Protein AF-A0A5J4XF08-F1 (afdb_monomer)

Radius of gyration: 19.53 Å; Cα contacts (8 Å, |Δi|>4): 481; chains: 1; bounding box: 42×38×56 Å

Nearest PDB structures (foldseek):
  5kby-assembly2_C  TM=5.160E-01  e=9.005E-01  Homo sapiens
  1u8e-assembly1_B  TM=4.549E-01  e=1.151E+00  Homo sapiens
  3msw-assembly1_A  TM=3.569E-01  e=4.880E-01  Bacteroides fragilis NCTC 9343
  2zf3-assembly1_B  TM=4.367E-01  e=6.395E+00  Chromobacterium violaceum

pLDDT: mean 73.02, std 16.45, range [33.34, 96.81]

Mean predicted aligned error: 10.96 Å

Secondary structure (DSSP, 8-state):
--------SSSEEEEEE-S-SSSSEEEEEEEEETTT--EEEEEEEEETTTTEEEEEEEEE-SSTTTHHHHHHHHHHHHHHHHHHHHT--S--TTS-S--HHHHHHHHHHHHHHHHTSS-GGGTTTS--TTEEEETTTEEEEETEEE-SEEEEEE-SS---HHHHHHHHHHSTT--EEEEE--TT-EE-TTS-EEPTT-EEEEE-TT---TTSPPPEEEESTT--EEEEEE----

Sequence (234 aa):
MTVPVEEVQRFAIKTWQSPNSVGAQIQNVTYFDLETGRIVTGNTIYDWNRALTYFNYTILLPNIVDMPAYQQKMLQLNYTVSNLTTGETTASRSCQSPISQLQGVSDYLNSVLISNLSNPASLDGGLRPTELKLPGGCISESSVNYEGTVLQSIRTGKTSQGDCCAACEALSGCNVWVWCASFGGCKYGDNGVFPMYGCDLKHQDNYTDMSQLPLAYNRGPPTPFTSGRYINGT

Structure (mmCIF, N/CA/C/O backbone):
data_AF-A0A5J4XF08-F1
#
_entry.id   AF-A0A5J4XF08-F1
#
loop_
_atom_site.group_PDB
_atom_site.id
_atom_site.type_symbol
_atom_site.label_atom_id
_atom_site.label_alt_id
_atom_site.label_comp_id
_atom_site.label_asym_id
_atom_site.label_entity_id
_atom_site.label_seq_id
_atom_site.pdbx_PDB_ins_code
_atom_site.Cartn_x
_atom_site.Cartn_y
_atom_site.Cartn_z
_atom_site.occupancy
_atom_site.B_iso_or_equiv
_atom_site.auth_seq_id
_atom_site.auth_comp_id
_atom_site.auth_asym_id
_atom_site.auth_atom_id
_atom_site.pdbx_PDB_model_num
ATOM 1 N N . MET A 1 1 ? 14.604 0.683 -26.925 1.00 33.34 1 MET A N 1
ATOM 2 C CA . MET A 1 1 ? 13.142 0.865 -26.765 1.00 33.34 1 MET A CA 1
ATOM 3 C C . MET A 1 1 ? 12.742 0.396 -25.371 1.00 33.34 1 MET A C 1
ATOM 5 O O . MET A 1 1 ? 12.984 -0.756 -25.035 1.00 33.34 1 MET A O 1
ATOM 9 N N . THR A 1 2 ? 12.232 1.303 -24.542 1.00 34.41 2 THR A N 1
ATOM 10 C CA . THR A 1 2 ? 11.767 1.028 -23.174 1.00 34.41 2 THR A CA 1
ATOM 11 C C . THR A 1 2 ? 10.252 0.986 -23.236 1.00 34.41 2 THR A C 1
ATOM 13 O O . THR A 1 2 ? 9.649 1.958 -23.678 1.00 34.41 2 THR A O 1
ATOM 16 N N . VAL A 1 3 ? 9.637 -0.126 -22.861 1.00 34.44 3 VAL A N 1
ATOM 17 C CA . VAL A 1 3 ? 8.179 -0.215 -22.729 1.00 34.44 3 VAL A CA 1
ATOM 18 C C . VAL A 1 3 ? 7.932 -0.576 -21.267 1.00 34.44 3 VAL A C 1
ATOM 20 O O . VAL A 1 3 ? 8.669 -1.387 -20.736 1.00 34.44 3 VAL A O 1
ATOM 23 N N . PRO A 1 4 ? 6.998 0.041 -20.548 1.00 34.25 4 PRO A N 1
ATOM 24 C CA . PRO A 1 4 ? 6.390 -0.575 -19.381 1.00 34.25 4 PRO A CA 1
ATOM 25 C C . PRO A 1 4 ? 5.238 -1.423 -19.922 1.00 34.25 4 PRO A C 1
ATOM 27 O O . PRO A 1 4 ? 4.228 -0.881 -20.360 1.00 34.25 4 PRO A O 1
ATOM 30 N N . VAL A 1 5 ? 5.393 -2.746 -19.996 1.00 36.56 5 VAL A N 1
ATOM 31 C CA . VAL A 1 5 ? 4.215 -3.610 -20.168 1.00 36.56 5 VAL A CA 1
ATOM 32 C C . VAL A 1 5 ? 3.607 -3.726 -18.784 1.00 36.56 5 VAL A C 1
ATOM 34 O O . VAL A 1 5 ? 4.229 -4.291 -17.881 1.00 36.56 5 VAL A O 1
ATOM 37 N N . GLU A 1 6 ? 2.419 -3.149 -18.628 1.00 37.19 6 GLU A N 1
ATOM 38 C CA . GLU A 1 6 ? 1.487 -3.474 -17.555 1.00 37.19 6 GLU A CA 1
ATOM 39 C C . GLU A 1 6 ? 1.145 -4.969 -17.644 1.00 37.19 6 GLU A C 1
ATOM 41 O O . GLU A 1 6 ? 0.117 -5.376 -18.170 1.00 37.19 6 GLU A O 1
ATOM 46 N N . GLU A 1 7 ? 2.018 -5.817 -17.115 1.00 36.50 7 GLU A N 1
ATOM 47 C CA . GLU A 1 7 ? 1.557 -7.023 -16.447 1.00 36.50 7 GLU A CA 1
ATOM 48 C C . GLU A 1 7 ? 1.443 -6.673 -14.968 1.00 36.50 7 GLU A C 1
ATOM 50 O O . GLU A 1 7 ? 2.297 -7.009 -14.152 1.00 36.50 7 GLU A O 1
ATOM 55 N N . VAL A 1 8 ? 0.336 -6.018 -14.609 1.00 41.31 8 VAL A N 1
ATOM 56 C CA . VAL A 1 8 ? -0.166 -5.948 -13.225 1.00 41.31 8 VAL A CA 1
ATOM 57 C C . VAL A 1 8 ? -0.698 -7.333 -12.812 1.00 41.31 8 VAL A C 1
ATOM 59 O O . VAL A 1 8 ? -1.725 -7.454 -12.152 1.00 41.31 8 VAL A O 1
ATOM 62 N N . GLN A 1 9 ? -0.039 -8.421 -13.235 1.00 40.97 9 GLN A N 1
ATOM 63 C CA . GLN A 1 9 ? -0.529 -9.779 -12.996 1.00 40.97 9 GLN A CA 1
ATOM 64 C C . GLN A 1 9 ? -0.466 -10.182 -11.517 1.00 40.97 9 GLN A C 1
ATOM 66 O O . GLN A 1 9 ? -1.076 -11.186 -11.164 1.00 40.97 9 GLN A O 1
ATOM 71 N N . ARG A 1 10 ? 0.170 -9.363 -10.663 1.00 48.31 10 ARG A N 1
ATOM 72 C CA . ARG A 1 10 ? -0.251 -9.000 -9.294 1.00 48.31 10 ARG A CA 1
ATOM 73 C C . ARG A 1 10 ? 0.745 -7.965 -8.746 1.00 48.31 10 ARG A C 1
ATOM 75 O O . ARG A 1 10 ? 1.899 -8.289 -8.514 1.00 48.31 10 ARG A O 1
ATOM 82 N N . PHE A 1 11 ? 0.299 -6.713 -8.621 1.00 59.12 11 PHE A N 1
ATOM 83 C CA . PHE A 1 11 ? 0.948 -5.621 -7.871 1.00 59.12 11 PHE A CA 1
ATOM 84 C C . PHE A 1 11 ? 2.456 -5.383 -8.131 1.00 59.12 11 PHE A C 1
ATOM 86 O O . PHE A 1 11 ? 3.263 -5.515 -7.216 1.00 59.12 11 PHE A O 1
ATOM 93 N N . ALA A 1 12 ? 2.866 -4.970 -9.340 1.00 62.44 12 ALA A N 1
ATOM 94 C CA . ALA A 1 12 ? 4.276 -4.646 -9.600 1.00 62.44 12 ALA A CA 1
ATOM 95 C C . ALA A 1 12 ? 4.523 -3.538 -10.633 1.00 62.44 12 ALA A C 1
ATOM 97 O O . ALA A 1 12 ? 3.725 -3.330 -11.545 1.00 62.44 12 ALA A O 1
ATOM 98 N N . ILE A 1 13 ? 5.673 -2.862 -10.514 1.00 68.62 13 ILE A N 1
ATOM 99 C CA . ILE A 1 13 ? 6.185 -1.875 -11.479 1.00 68.62 13 ILE A CA 1
ATOM 100 C C . ILE A 1 13 ? 7.346 -2.498 -12.255 1.00 68.62 13 ILE A C 1
ATOM 102 O O . ILE A 1 13 ? 8.341 -2.905 -11.659 1.00 68.62 13 ILE A O 1
ATOM 106 N N . LYS A 1 14 ? 7.257 -2.530 -13.588 1.00 70.25 14 LYS A N 1
ATOM 107 C CA . LYS A 1 14 ? 8.278 -3.125 -14.463 1.00 70.25 14 LYS A CA 1
ATOM 108 C C . LYS A 1 14 ? 8.853 -2.095 -15.434 1.00 70.25 14 LYS A C 1
ATOM 110 O O . LYS A 1 14 ? 8.114 -1.459 -16.180 1.00 70.25 14 LYS A O 1
ATOM 115 N N . THR A 1 15 ? 10.175 -1.972 -15.472 1.00 69.12 15 THR A N 1
ATOM 116 C CA . THR A 1 15 ? 10.915 -1.176 -16.464 1.00 69.12 15 THR A CA 1
ATOM 117 C C . THR A 1 15 ? 12.022 -2.009 -17.098 1.00 69.12 15 THR A C 1
ATOM 119 O O . THR A 1 15 ? 12.471 -3.004 -16.529 1.00 69.12 15 THR A O 1
ATOM 122 N N . TRP A 1 16 ? 12.448 -1.640 -18.305 1.00 65.69 16 TRP A N 1
ATOM 123 C CA . TRP A 1 16 ? 13.591 -2.261 -18.972 1.00 65.69 16 TRP A CA 1
ATOM 124 C C . TRP A 1 16 ? 14.179 -1.370 -20.052 1.00 65.69 16 TRP A C 1
ATOM 126 O O . TRP A 1 16 ? 13.549 -0.421 -20.507 1.00 65.69 16 TRP A O 1
ATOM 136 N N . GLN A 1 17 ? 15.366 -1.724 -20.529 1.00 68.38 17 GLN A N 1
ATOM 137 C CA . GLN A 1 17 ? 15.994 -1.100 -21.682 1.00 68.38 17 GLN A CA 1
ATOM 138 C C . GLN A 1 17 ? 16.200 -2.144 -22.779 1.00 68.38 17 GLN A C 1
ATOM 140 O O . GLN A 1 17 ? 16.651 -3.258 -22.533 1.00 68.38 17 GLN A O 1
ATOM 145 N N . SER A 1 18 ? 15.880 -1.791 -24.021 1.00 61.56 18 SER A N 1
ATOM 146 C CA . SER A 1 18 ? 16.267 -2.599 -25.179 1.00 61.56 18 SER A CA 1
ATOM 147 C C . SER A 1 18 ? 17.310 -1.837 -25.997 1.00 61.56 18 SER A C 1
ATOM 149 O O . SER A 1 18 ? 16.994 -0.722 -26.439 1.00 61.56 18 SER A O 1
ATOM 151 N N . PRO A 1 19 ? 18.522 -2.396 -26.188 1.00 54.34 19 PRO A N 1
ATOM 152 C CA . PRO A 1 19 ? 19.596 -1.720 -26.902 1.00 54.34 19 PRO A CA 1
ATOM 153 C C . PRO A 1 19 ? 19.308 -1.543 -28.401 1.00 54.34 19 PRO A C 1
ATOM 155 O O . PRO A 1 19 ? 19.779 -0.562 -28.957 1.00 54.34 19 PRO A O 1
ATOM 158 N N . ASN A 1 20 ? 18.481 -2.391 -29.040 1.00 51.97 20 ASN A N 1
ATOM 159 C CA . ASN A 1 20 ? 18.185 -2.336 -30.482 1.00 51.97 20 ASN A CA 1
ATOM 160 C C . ASN A 1 20 ? 16.714 -2.691 -30.793 1.00 51.97 20 ASN A C 1
ATOM 162 O O . ASN A 1 20 ? 16.106 -3.490 -30.090 1.00 51.97 20 ASN A O 1
ATOM 166 N N . SER A 1 21 ? 16.145 -2.161 -31.884 1.00 50.69 21 SER A N 1
ATOM 167 C CA . SER A 1 21 ? 14.810 -2.543 -32.400 1.00 50.69 21 SER A CA 1
ATOM 168 C C . SER A 1 21 ? 14.772 -3.923 -33.070 1.00 50.69 21 SER A C 1
ATOM 170 O O . SER A 1 21 ? 13.698 -4.410 -33.416 1.00 50.69 21 SER A O 1
ATOM 172 N N . VAL A 1 22 ? 15.930 -4.562 -33.256 1.00 47.97 22 VAL A N 1
ATOM 173 C CA . VAL A 1 22 ? 16.065 -5.833 -33.970 1.00 47.97 22 VAL A CA 1
ATOM 174 C C . VAL A 1 22 ? 16.882 -6.786 -33.100 1.00 47.97 22 VAL A C 1
ATOM 176 O O . VAL A 1 22 ? 18.104 -6.686 -33.027 1.00 47.97 22 VAL A O 1
ATOM 179 N N . GLY A 1 23 ? 16.185 -7.680 -32.397 1.00 51.50 23 GLY A N 1
ATOM 180 C CA . GLY A 1 23 ? 16.780 -8.748 -31.591 1.00 51.50 23 GLY A CA 1
ATOM 181 C C . GLY A 1 23 ? 16.460 -8.654 -30.099 1.00 51.50 23 GLY A C 1
ATOM 182 O O . GLY A 1 23 ? 17.133 -7.936 -29.376 1.00 51.50 23 GLY A O 1
ATOM 183 N N . ALA A 1 24 ? 15.427 -9.393 -29.679 1.00 57.53 24 ALA A N 1
ATOM 184 C CA . ALA A 1 24 ? 15.248 -10.252 -28.487 1.00 57.53 24 ALA A CA 1
ATOM 185 C C . ALA A 1 24 ? 15.980 -10.048 -27.132 1.00 57.53 24 ALA A C 1
ATOM 187 O O . ALA A 1 24 ? 15.674 -10.775 -26.186 1.00 57.53 24 ALA A O 1
ATOM 188 N N . GLN A 1 25 ? 16.955 -9.153 -26.995 1.00 62.34 25 GLN A N 1
ATOM 189 C CA . GLN A 1 25 ? 17.662 -8.913 -25.743 1.00 62.34 25 GLN A CA 1
ATOM 190 C C . GLN A 1 25 ? 17.044 -7.719 -25.025 1.00 62.34 25 GLN A C 1
ATOM 192 O O . GLN A 1 25 ? 17.050 -6.588 -25.519 1.00 62.34 25 GLN A O 1
ATOM 197 N N . ILE A 1 26 ? 16.515 -7.992 -23.837 1.00 66.94 26 ILE A N 1
ATOM 198 C CA . ILE A 1 26 ? 16.026 -6.981 -22.909 1.00 66.94 26 ILE A CA 1
ATOM 199 C C . ILE A 1 26 ? 17.039 -6.908 -21.773 1.00 66.94 26 ILE A C 1
ATOM 201 O O . ILE A 1 26 ? 17.293 -7.897 -21.087 1.00 66.94 26 ILE A O 1
ATOM 205 N N . GLN A 1 27 ? 17.633 -5.740 -21.589 1.00 70.56 27 GLN A N 1
ATOM 206 C CA . GLN A 1 27 ? 18.644 -5.497 -20.571 1.00 70.56 27 GLN A CA 1
ATOM 207 C C . GLN A 1 27 ? 18.096 -4.559 -19.502 1.00 70.56 27 GLN A C 1
ATOM 209 O O . GLN A 1 27 ? 17.136 -3.819 -19.730 1.00 70.56 27 GLN A O 1
ATOM 214 N N . ASN A 1 28 ? 18.720 -4.576 -18.328 1.00 72.94 28 ASN A N 1
ATOM 215 C CA . ASN A 1 28 ? 18.372 -3.685 -17.223 1.00 72.94 28 ASN A CA 1
ATOM 216 C C . ASN A 1 28 ? 16.887 -3.775 -16.839 1.00 72.94 28 ASN A C 1
ATOM 218 O O . ASN A 1 28 ? 16.252 -2.756 -16.557 1.00 72.94 28 ASN A O 1
ATOM 222 N N . VAL A 1 29 ? 16.323 -4.988 -16.841 1.00 73.62 29 VAL A N 1
ATOM 223 C CA . VAL A 1 29 ? 14.977 -5.208 -16.313 1.00 73.62 29 VAL A CA 1
ATOM 224 C C . VAL A 1 29 ? 14.998 -4.868 -14.835 1.00 73.62 29 VAL A C 1
ATOM 226 O O . VAL A 1 29 ? 15.889 -5.304 -14.104 1.00 73.62 29 VAL A O 1
ATOM 229 N N . THR A 1 30 ? 14.023 -4.083 -14.404 1.00 76.56 30 THR A N 1
ATOM 230 C CA . THR A 1 30 ? 13.751 -3.812 -12.997 1.00 76.56 30 THR A CA 1
ATOM 231 C C . THR A 1 30 ? 12.276 -4.072 -12.759 1.00 76.56 30 THR A C 1
ATOM 233 O O . THR A 1 30 ? 11.422 -3.475 -13.407 1.00 76.56 30 THR A O 1
ATOM 236 N N . TYR A 1 31 ? 11.991 -4.989 -11.849 1.00 74.75 31 TYR A N 1
ATOM 237 C CA . TYR A 1 31 ? 10.665 -5.337 -11.374 1.00 74.75 31 TYR A CA 1
ATOM 238 C C . TYR A 1 31 ? 10.607 -4.981 -9.895 1.00 74.75 31 TYR A C 1
ATOM 240 O O . TYR A 1 31 ? 11.362 -5.541 -9.104 1.00 74.75 31 TYR A O 1
ATOM 248 N N . PHE A 1 32 ? 9.758 -4.030 -9.530 1.00 76.00 32 PHE A N 1
ATOM 249 C CA . PHE A 1 32 ? 9.485 -3.689 -8.145 1.00 76.00 32 PHE A CA 1
ATOM 250 C C . PHE A 1 32 ? 8.145 -4.294 -7.745 1.00 76.00 32 PHE A C 1
ATOM 252 O O . PHE A 1 32 ? 7.094 -3.872 -8.225 1.00 76.00 32 PHE A O 1
ATOM 259 N N . ASP A 1 33 ? 8.217 -5.307 -6.893 1.00 72.56 33 ASP A N 1
ATOM 260 C CA . ASP A 1 33 ? 7.077 -5.991 -6.309 1.00 72.56 33 ASP A CA 1
ATOM 261 C C . ASP A 1 33 ? 6.460 -5.107 -5.219 1.00 72.56 33 ASP A C 1
ATOM 263 O O . ASP A 1 33 ? 7.094 -4.827 -4.201 1.00 72.56 33 ASP A O 1
ATOM 267 N N . LEU A 1 34 ? 5.229 -4.652 -5.429 1.00 69.44 34 LEU A N 1
ATOM 268 C CA . LEU A 1 34 ? 4.510 -3.788 -4.492 1.00 69.44 34 LEU A CA 1
ATOM 269 C C . LEU A 1 34 ? 3.923 -4.589 -3.325 1.00 69.44 34 LEU A C 1
ATOM 271 O O . LEU A 1 34 ? 3.610 -4.012 -2.287 1.00 69.44 34 LEU A O 1
ATOM 275 N N . GLU A 1 35 ? 3.781 -5.906 -3.469 1.00 66.00 35 GLU A N 1
ATOM 276 C CA . GLU A 1 35 ? 3.372 -6.802 -2.395 1.00 66.00 35 GLU A CA 1
ATOM 277 C C . GLU A 1 35 ? 4.533 -7.080 -1.461 1.00 66.00 35 GLU A C 1
ATOM 279 O O . GLU A 1 35 ? 4.457 -6.788 -0.269 1.00 66.00 35 GLU A O 1
ATOM 284 N N . THR A 1 36 ? 5.648 -7.561 -1.990 1.00 66.62 36 THR A N 1
ATOM 285 C CA . THR A 1 36 ? 6.773 -7.956 -1.138 1.00 66.62 36 THR A CA 1
ATOM 286 C C . THR A 1 36 ? 7.759 -6.822 -0.860 1.00 66.62 36 THR A C 1
ATOM 288 O O . THR A 1 36 ? 8.619 -6.962 0.007 1.00 66.62 36 THR A O 1
ATOM 291 N N . GLY A 1 37 ? 7.661 -5.697 -1.574 1.00 71.50 37 GLY A N 1
ATOM 292 C CA . GLY A 1 37 ? 8.654 -4.624 -1.531 1.00 71.50 37 GLY A CA 1
ATOM 293 C C . GLY A 1 37 ? 10.005 -5.035 -2.126 1.00 71.50 37 GLY A C 1
ATOM 294 O O . GLY A 1 37 ? 11.006 -4.374 -1.870 1.00 71.50 37 GLY A O 1
ATOM 295 N N . ARG A 1 38 ? 10.076 -6.147 -2.867 1.00 75.19 38 ARG A N 1
ATOM 296 C CA . ARG A 1 38 ? 11.322 -6.674 -3.440 1.00 75.19 38 ARG A CA 1
ATOM 297 C C . ARG A 1 38 ? 11.605 -6.045 -4.791 1.00 75.19 38 ARG A C 1
ATOM 299 O O . ARG A 1 38 ? 10.694 -5.835 -5.589 1.00 75.19 38 ARG A O 1
ATOM 306 N N . ILE A 1 39 ? 12.882 -5.835 -5.093 1.00 78.12 39 ILE A N 1
ATOM 307 C CA . ILE A 1 39 ? 13.312 -5.468 -6.442 1.00 78.12 39 ILE A CA 1
ATOM 308 C C . ILE A 1 39 ? 13.972 -6.680 -7.082 1.00 78.12 39 ILE A C 1
ATOM 310 O O . ILE A 1 39 ? 15.006 -7.148 -6.617 1.00 78.12 39 ILE A O 1
ATOM 314 N N . VAL A 1 40 ? 13.406 -7.171 -8.177 1.00 79.19 40 VAL A N 1
ATOM 315 C CA . VAL A 1 40 ? 14.048 -8.157 -9.044 1.00 79.19 40 VAL A CA 1
ATOM 316 C C . VAL A 1 40 ? 14.659 -7.408 -10.217 1.00 79.19 40 VAL A C 1
ATOM 318 O O . VAL A 1 40 ? 13.956 -6.745 -10.977 1.00 79.19 40 VAL A O 1
ATOM 321 N N . THR A 1 41 ? 15.974 -7.483 -10.375 1.00 82.00 41 THR A N 1
ATOM 322 C CA . THR A 1 41 ? 16.674 -6.849 -11.495 1.00 82.00 41 THR A CA 1
ATOM 323 C C . THR A 1 41 ? 17.498 -7.863 -12.259 1.00 82.00 41 THR A C 1
ATOM 325 O O . THR A 1 41 ? 18.042 -8.788 -11.668 1.00 82.00 41 THR A O 1
ATOM 328 N N . GLY A 1 42 ? 17.575 -7.733 -13.577 1.00 77.69 42 GLY A N 1
ATOM 329 C CA . GLY A 1 42 ? 18.241 -8.742 -14.384 1.00 77.69 42 GLY A CA 1
ATOM 330 C C . GLY A 1 42 ? 18.254 -8.441 -15.870 1.00 77.69 42 GLY A C 1
ATOM 331 O O . GLY A 1 42 ? 17.780 -7.402 -16.331 1.00 77.69 42 GLY A O 1
ATOM 332 N N . ASN A 1 43 ? 18.793 -9.394 -16.621 1.00 74.88 43 ASN A N 1
ATOM 333 C CA . ASN A 1 43 ? 18.823 -9.364 -18.076 1.00 74.88 43 ASN A CA 1
ATOM 334 C C . ASN A 1 43 ? 18.057 -10.569 -18.620 1.00 74.88 43 ASN A C 1
ATOM 336 O O . ASN A 1 43 ? 18.171 -11.677 -18.090 1.00 74.88 43 ASN A O 1
ATOM 340 N N . THR A 1 44 ? 17.297 -10.349 -19.691 1.00 67.19 44 THR A N 1
ATOM 341 C CA . THR A 1 44 ? 16.560 -11.401 -20.393 1.00 67.19 44 THR A CA 1
ATOM 342 C C . THR A 1 44 ? 17.118 -11.564 -21.795 1.00 67.19 44 THR A C 1
ATOM 344 O O . THR A 1 44 ? 17.265 -10.581 -22.530 1.00 67.19 44 THR A O 1
ATOM 347 N N . ILE A 1 45 ? 17.370 -12.805 -22.188 1.00 64.62 45 ILE A N 1
ATOM 348 C CA . ILE A 1 45 ? 17.718 -13.152 -23.563 1.00 64.62 45 ILE A CA 1
ATOM 349 C C . ILE A 1 45 ? 16.615 -14.062 -24.081 1.00 64.62 45 ILE A C 1
ATOM 351 O O . ILE A 1 45 ? 16.416 -15.149 -23.538 1.00 64.62 45 ILE A O 1
ATOM 355 N N . TYR A 1 46 ? 15.909 -13.617 -25.118 1.00 57.81 46 TYR A N 1
ATOM 356 C CA . TYR A 1 46 ? 14.974 -14.466 -25.839 1.00 57.81 46 TYR A CA 1
ATOM 357 C C . TYR A 1 46 ? 15.705 -15.184 -26.983 1.00 57.81 46 TYR A C 1
ATOM 359 O O . TYR A 1 46 ? 16.209 -14.555 -27.915 1.00 57.81 46 TYR A O 1
ATOM 367 N N . ASP A 1 47 ? 15.793 -16.508 -26.909 1.00 57.38 47 ASP A N 1
ATOM 368 C CA . ASP A 1 47 ? 16.356 -17.347 -27.965 1.00 57.38 47 ASP A CA 1
ATOM 369 C C . ASP A 1 47 ? 15.240 -17.801 -28.918 1.00 57.38 47 ASP A C 1
ATOM 371 O O . ASP A 1 47 ? 14.515 -18.758 -28.636 1.00 57.38 47 ASP A O 1
ATOM 375 N N . TRP A 1 48 ? 15.116 -17.126 -30.068 1.00 54.94 48 TRP A N 1
ATOM 376 C CA . TRP A 1 48 ? 14.125 -17.451 -31.107 1.00 54.94 48 TRP A CA 1
ATOM 377 C C . TRP A 1 48 ? 14.285 -18.859 -31.689 1.00 54.94 48 TRP A C 1
ATOM 379 O O . TRP A 1 48 ? 13.305 -19.428 -32.159 1.00 54.94 48 TRP A O 1
ATOM 389 N N . ASN A 1 49 ? 15.487 -19.443 -31.641 1.00 56.94 49 ASN A N 1
ATOM 390 C CA . ASN A 1 49 ? 15.735 -20.778 -32.189 1.00 56.94 49 ASN A CA 1
ATOM 391 C C . ASN A 1 49 ? 15.265 -21.886 -31.243 1.00 56.94 49 ASN A C 1
ATOM 393 O O . ASN A 1 49 ? 15.052 -23.017 -31.675 1.00 56.94 49 ASN A O 1
ATOM 397 N N . ARG A 1 50 ? 15.130 -21.575 -29.949 1.00 51.47 50 ARG A N 1
ATOM 398 C CA . ARG A 1 50 ? 14.728 -22.533 -28.912 1.00 51.47 50 ARG A CA 1
ATOM 399 C C . ARG A 1 50 ? 13.389 -22.200 -28.259 1.00 51.47 50 ARG A C 1
ATOM 401 O O . ARG A 1 50 ? 12.910 -23.001 -27.467 1.00 51.47 50 ARG A O 1
ATOM 408 N N . ALA A 1 51 ? 12.808 -21.038 -28.568 1.00 54.97 51 ALA A N 1
ATOM 409 C CA . ALA A 1 51 ? 11.685 -20.456 -27.832 1.00 54.97 51 ALA A CA 1
ATOM 410 C C . ALA A 1 51 ? 11.943 -20.402 -26.308 1.00 54.97 51 ALA A C 1
ATOM 412 O O . ALA A 1 51 ? 11.030 -20.589 -25.506 1.00 54.97 51 ALA A O 1
ATOM 413 N N . LEU A 1 52 ? 13.200 -20.173 -25.903 1.00 45.12 52 LEU A N 1
ATOM 414 C CA . LEU A 1 52 ? 13.623 -20.150 -24.499 1.00 45.12 52 LEU A CA 1
ATOM 415 C C . LEU A 1 52 ? 13.958 -18.727 -24.055 1.00 45.12 52 LEU A C 1
ATOM 417 O O . LEU A 1 52 ? 14.683 -18.006 -24.739 1.00 45.12 52 LEU A O 1
ATOM 421 N N . THR A 1 53 ? 13.487 -18.358 -22.865 1.00 60.38 53 THR A N 1
ATOM 422 C CA . THR A 1 53 ? 13.849 -17.105 -22.195 1.00 60.38 53 THR A CA 1
ATOM 423 C C . THR A 1 53 ? 14.834 -17.414 -21.075 1.00 60.38 53 THR A C 1
ATOM 425 O O . THR A 1 53 ? 14.477 -18.070 -20.098 1.00 60.38 53 THR A O 1
ATOM 428 N N . TYR A 1 54 ? 16.071 -16.932 -21.190 1.00 55.47 54 TYR A N 1
ATOM 429 C CA . TYR A 1 54 ? 17.033 -16.981 -20.089 1.00 55.47 54 TYR A CA 1
ATOM 430 C C . TYR A 1 54 ? 16.891 -15.721 -19.244 1.00 55.47 54 TYR A C 1
ATOM 432 O O . TYR A 1 54 ? 17.010 -14.615 -19.772 1.00 55.47 54 TYR A O 1
ATOM 440 N N . PHE A 1 55 ? 16.648 -15.890 -17.944 1.00 64.88 55 PHE A N 1
ATOM 441 C CA . PHE A 1 55 ? 16.503 -14.792 -16.992 1.00 64.88 55 PHE A CA 1
ATOM 442 C C . PHE A 1 55 ? 17.593 -14.904 -15.929 1.00 64.88 55 PHE A C 1
ATOM 444 O O . PHE A 1 55 ? 17.520 -15.762 -15.053 1.00 64.88 55 PHE A O 1
ATOM 451 N N . ASN A 1 56 ? 18.625 -14.065 -16.032 1.00 70.25 56 ASN A N 1
ATOM 452 C CA . ASN A 1 56 ? 19.639 -13.959 -14.987 1.00 70.25 56 ASN A CA 1
ATOM 453 C C . ASN A 1 56 ? 19.270 -12.767 -14.108 1.00 70.25 56 ASN A C 1
ATOM 455 O O . ASN A 1 56 ? 19.189 -11.646 -14.621 1.00 70.25 56 ASN A O 1
ATOM 459 N N . TYR A 1 57 ? 18.998 -13.014 -12.826 1.00 75.81 57 TYR A N 1
ATOM 460 C CA . TYR A 1 57 ? 18.398 -12.018 -11.946 1.00 75.81 57 TYR A CA 1
ATOM 461 C C . TYR A 1 57 ? 19.029 -11.965 -10.561 1.00 75.81 57 TYR A C 1
ATOM 463 O O . TYR A 1 57 ? 19.523 -12.954 -10.026 1.00 75.81 57 TYR A O 1
ATOM 471 N N . THR A 1 58 ? 18.935 -10.781 -9.976 1.00 80.75 58 THR A N 1
ATOM 472 C CA . THR A 1 58 ? 19.261 -10.461 -8.596 1.00 80.75 58 THR A CA 1
ATOM 473 C C . THR A 1 58 ? 17.980 -10.018 -7.908 1.00 80.75 58 THR A C 1
ATOM 475 O O . THR A 1 58 ? 17.228 -9.211 -8.457 1.00 80.75 58 THR A O 1
ATOM 478 N N . ILE A 1 59 ? 17.737 -10.530 -6.704 1.00 78.69 59 ILE A N 1
ATOM 479 C CA . ILE A 1 59 ? 16.676 -10.039 -5.823 1.00 78.69 59 ILE A CA 1
ATOM 480 C C . ILE A 1 59 ? 17.330 -9.127 -4.790 1.00 78.69 59 ILE A C 1
ATOM 482 O O . ILE A 1 59 ? 18.256 -9.551 -4.107 1.00 78.69 59 ILE A O 1
ATOM 486 N N . LEU A 1 60 ? 16.844 -7.896 -4.682 1.00 77.31 60 LEU A N 1
ATOM 487 C CA . LEU A 1 60 ? 17.194 -6.961 -3.622 1.00 77.31 60 LEU A CA 1
ATOM 488 C C . LEU A 1 60 ? 16.031 -6.874 -2.643 1.00 77.31 60 LEU A C 1
ATOM 490 O O . LEU A 1 60 ? 14.873 -6.693 -3.042 1.00 77.31 60 LEU A O 1
ATOM 494 N N . LEU A 1 61 ? 16.356 -6.991 -1.363 1.00 69.88 61 LEU A N 1
ATOM 495 C CA . LEU A 1 61 ? 15.405 -6.870 -0.272 1.00 69.88 61 LEU A CA 1
ATOM 496 C C . LEU A 1 61 ? 15.534 -5.482 0.376 1.00 69.88 61 LEU A C 1
ATOM 498 O O . LEU A 1 61 ? 16.638 -4.942 0.449 1.00 69.88 61 LEU A O 1
ATOM 502 N N . PRO A 1 62 ? 14.438 -4.901 0.886 1.00 64.81 62 PRO A N 1
ATOM 503 C CA . PRO A 1 62 ? 14.496 -3.695 1.703 1.00 64.81 62 PRO A CA 1
ATOM 504 C C . PRO A 1 62 ? 14.967 -4.067 3.121 1.00 64.81 62 PRO A C 1
ATOM 506 O O . PRO A 1 62 ? 14.181 -4.109 4.062 1.00 64.81 62 PRO A O 1
ATOM 509 N N . ASN A 1 63 ? 16.243 -4.431 3.270 1.00 64.06 63 ASN A N 1
ATOM 510 C CA . ASN A 1 63 ? 16.863 -4.774 4.552 1.00 64.06 63 ASN A CA 1
ATOM 511 C C . ASN A 1 63 ? 18.235 -4.103 4.694 1.00 64.06 63 ASN A C 1
ATOM 513 O O . ASN A 1 63 ? 18.839 -3.716 3.695 1.00 64.06 63 ASN A O 1
ATOM 517 N N . ILE A 1 64 ? 18.747 -4.010 5.927 1.00 57.41 64 ILE A N 1
ATOM 518 C CA . ILE A 1 64 ? 19.984 -3.277 6.259 1.00 57.41 64 ILE A CA 1
ATOM 519 C C . ILE A 1 64 ? 21.213 -3.687 5.429 1.00 57.41 64 ILE A C 1
ATOM 521 O O . ILE A 1 64 ? 22.055 -2.841 5.138 1.00 57.41 64 ILE A O 1
ATOM 525 N N . VAL A 1 65 ? 21.301 -4.956 5.018 1.00 63.72 65 VAL A N 1
ATOM 526 C CA . VAL A 1 65 ? 22.436 -5.500 4.257 1.00 63.72 65 VAL A CA 1
ATOM 527 C C . VAL A 1 65 ? 22.400 -5.016 2.807 1.00 63.72 65 VAL A C 1
ATOM 529 O O . VAL A 1 65 ? 23.415 -4.560 2.283 1.00 63.72 65 VAL A O 1
ATOM 532 N N . ASP A 1 66 ? 21.225 -5.051 2.182 1.00 69.94 66 ASP A N 1
ATOM 533 C CA . ASP A 1 66 ? 21.042 -4.688 0.775 1.00 69.94 66 ASP A CA 1
ATOM 534 C C . ASP A 1 66 ? 20.645 -3.214 0.576 1.00 69.94 66 ASP A C 1
ATOM 536 O O . ASP A 1 66 ? 20.564 -2.753 -0.566 1.00 69.94 66 ASP A O 1
ATOM 540 N N . MET A 1 67 ? 20.425 -2.448 1.656 1.00 71.31 67 MET A N 1
ATOM 541 C CA . MET A 1 67 ? 19.882 -1.082 1.602 1.00 71.31 67 MET A CA 1
ATOM 542 C C . MET A 1 67 ? 20.590 -0.156 0.606 1.00 71.31 67 MET A C 1
ATOM 544 O O . MET A 1 67 ? 19.880 0.515 -0.145 1.00 71.31 67 MET A O 1
ATOM 548 N N . PRO A 1 68 ? 21.936 -0.087 0.533 1.00 79.25 68 PRO A N 1
ATOM 549 C CA . PRO A 1 68 ? 22.589 0.796 -0.431 1.00 79.25 68 PRO A CA 1
ATOM 550 C C . PRO A 1 68 ? 22.261 0.425 -1.884 1.00 79.25 68 PRO A C 1
ATOM 552 O O . PRO A 1 68 ? 21.952 1.297 -2.698 1.00 79.25 68 PRO A O 1
ATOM 555 N N . ALA A 1 69 ? 22.272 -0.870 -2.214 1.00 80.38 69 ALA A N 1
ATOM 556 C CA . ALA A 1 69 ? 21.918 -1.357 -3.547 1.00 80.38 69 ALA A CA 1
ATOM 557 C C . ALA A 1 69 ? 20.422 -1.155 -3.840 1.00 80.38 69 ALA A C 1
ATOM 559 O O . ALA A 1 69 ? 20.051 -0.742 -4.942 1.00 80.38 69 ALA A O 1
ATOM 560 N N . TYR A 1 70 ? 19.573 -1.384 -2.837 1.00 79.75 70 TYR A N 1
ATOM 561 C CA . TYR A 1 70 ? 18.132 -1.165 -2.893 1.00 79.75 70 TYR A CA 1
ATOM 562 C C . TYR A 1 70 ? 17.792 0.308 -3.175 1.00 79.75 70 TYR A C 1
ATOM 564 O O . TYR A 1 70 ? 17.055 0.606 -4.116 1.00 79.75 70 TYR A O 1
ATOM 572 N N . GLN A 1 71 ? 18.383 1.245 -2.424 1.00 78.81 71 GLN A N 1
ATOM 573 C CA . GLN A 1 71 ? 18.200 2.690 -2.603 1.00 78.81 71 GLN A CA 1
ATOM 574 C C . GLN A 1 71 ? 18.632 3.147 -3.998 1.00 78.81 71 GLN A C 1
ATOM 576 O O . GLN A 1 71 ? 17.890 3.865 -4.668 1.00 78.81 71 GLN A O 1
ATOM 581 N N . GLN A 1 72 ? 19.795 2.693 -4.471 1.00 84.31 72 GLN A N 1
ATOM 582 C CA . GLN A 1 72 ? 20.275 3.014 -5.818 1.00 84.31 72 GLN A CA 1
ATOM 583 C C . GLN A 1 72 ? 19.306 2.529 -6.900 1.00 84.31 72 GLN A C 1
ATOM 585 O O . GLN A 1 72 ? 19.014 3.260 -7.850 1.00 84.31 72 GLN A O 1
ATOM 590 N N . LYS A 1 73 ? 18.745 1.324 -6.750 1.00 84.19 73 LYS A N 1
ATOM 591 C CA . LYS A 1 73 ? 17.758 0.805 -7.704 1.00 84.19 73 LYS A CA 1
ATOM 592 C C . LYS A 1 73 ? 16.418 1.526 -7.641 1.00 84.19 73 LYS A C 1
ATOM 594 O O . LYS A 1 73 ? 15.849 1.785 -8.699 1.00 84.19 73 LYS A O 1
ATOM 599 N N . MET A 1 74 ? 15.957 1.932 -6.461 1.00 81.38 74 MET A N 1
ATOM 600 C CA . MET A 1 74 ? 14.771 2.785 -6.333 1.00 81.38 74 MET A CA 1
ATOM 601 C C . MET A 1 74 ? 14.970 4.158 -6.984 1.00 81.38 74 MET A C 1
ATOM 603 O O . MET A 1 74 ? 14.078 4.625 -7.690 1.00 81.38 74 MET A O 1
ATOM 607 N N . LEU A 1 75 ? 16.143 4.782 -6.820 1.00 83.88 75 LEU A N 1
ATOM 608 C CA . LEU A 1 75 ? 16.485 6.044 -7.490 1.00 83.88 75 LEU A CA 1
ATOM 609 C C . LEU A 1 75 ? 16.490 5.890 -9.016 1.00 83.88 75 LEU A C 1
ATOM 611 O O . LEU A 1 75 ? 15.904 6.710 -9.720 1.00 83.88 75 LEU A O 1
ATOM 615 N N . GLN A 1 76 ? 17.099 4.817 -9.531 1.00 82.31 76 GLN A N 1
ATOM 616 C CA . GLN A 1 76 ? 17.119 4.519 -10.965 1.00 82.31 76 GLN A CA 1
ATOM 617 C C . GLN A 1 76 ? 15.705 4.283 -11.520 1.00 82.31 76 GLN A C 1
ATOM 619 O O . GLN A 1 76 ? 15.372 4.770 -12.606 1.00 82.31 76 GLN A O 1
ATOM 624 N N . LEU A 1 77 ? 14.871 3.545 -10.781 1.00 79.88 77 LEU A N 1
ATOM 625 C CA . LEU A 1 77 ? 13.481 3.287 -11.143 1.00 79.88 77 LEU A CA 1
ATOM 626 C C . LEU A 1 77 ? 12.680 4.592 -11.197 1.00 79.88 77 LEU A C 1
ATOM 628 O O . LEU A 1 77 ? 12.028 4.858 -12.205 1.00 79.88 77 LEU A O 1
ATOM 632 N N . ASN A 1 78 ? 12.792 5.428 -10.162 1.00 82.44 78 ASN A N 1
ATOM 633 C CA . ASN A 1 78 ? 12.118 6.722 -10.091 1.00 82.44 78 ASN A CA 1
ATOM 634 C C . ASN A 1 78 ? 12.537 7.659 -11.230 1.00 82.44 78 ASN A C 1
ATOM 636 O O . ASN A 1 78 ? 11.684 8.215 -11.914 1.00 82.44 78 ASN A O 1
ATOM 640 N N . TYR A 1 79 ? 13.840 7.766 -11.501 1.00 81.38 79 TYR A N 1
ATOM 641 C CA . TYR A 1 79 ? 14.358 8.550 -12.625 1.00 81.38 79 TYR A CA 1
ATOM 642 C C . TYR A 1 79 ? 13.781 8.076 -13.968 1.00 81.38 79 TYR A C 1
ATOM 644 O O . TYR A 1 79 ? 13.332 8.881 -14.782 1.00 81.38 79 TYR A O 1
ATOM 652 N N . THR A 1 80 ? 13.730 6.757 -14.178 1.00 77.88 80 THR A N 1
ATOM 653 C CA . THR A 1 80 ? 13.188 6.167 -15.410 1.00 77.88 80 THR A CA 1
ATOM 654 C C . THR A 1 80 ? 11.702 6.488 -15.582 1.00 77.88 80 THR A C 1
ATOM 656 O O . THR A 1 80 ? 11.290 6.898 -16.665 1.00 77.88 80 THR A O 1
ATOM 659 N N . VAL A 1 81 ? 10.894 6.330 -14.529 1.00 77.00 81 VAL A N 1
ATOM 660 C CA . VAL A 1 81 ? 9.449 6.618 -14.566 1.00 77.00 81 VAL A CA 1
ATOM 661 C C . VAL A 1 81 ? 9.176 8.119 -14.727 1.00 77.00 81 VAL A C 1
ATOM 663 O O . VAL A 1 81 ? 8.307 8.498 -15.515 1.00 77.00 81 VAL A O 1
ATOM 666 N N . SER A 1 82 ? 9.948 8.978 -14.058 1.00 77.12 82 SER A N 1
ATOM 667 C CA . SER A 1 82 ? 9.835 10.438 -14.165 1.00 77.12 82 SER A CA 1
ATOM 668 C C . SER A 1 82 ? 10.070 10.915 -15.601 1.00 77.12 82 SER A C 1
ATOM 670 O O . SER A 1 82 ? 9.222 11.596 -16.173 1.00 77.12 82 SER A O 1
ATOM 672 N N . ASN A 1 83 ? 11.154 10.466 -16.243 1.00 73.19 83 ASN A N 1
ATOM 673 C CA . ASN A 1 83 ? 11.460 10.846 -17.628 1.00 73.19 83 ASN A CA 1
ATOM 674 C C . ASN A 1 83 ? 10.414 10.343 -18.635 1.00 73.19 83 ASN A C 1
ATOM 676 O O . ASN A 1 83 ? 10.143 10.998 -19.641 1.00 73.19 83 ASN A O 1
ATOM 680 N N . LEU A 1 84 ? 9.811 9.177 -18.379 1.00 71.06 84 LEU A N 1
ATOM 681 C CA . LEU A 1 84 ? 8.691 8.686 -19.188 1.00 71.06 84 LEU A CA 1
ATOM 682 C C . LEU A 1 84 ? 7.449 9.573 -19.029 1.00 71.06 84 LEU A C 1
ATOM 684 O O . LEU A 1 84 ? 6.716 9.769 -19.995 1.00 71.06 84 LEU A O 1
ATOM 688 N N . THR A 1 85 ? 7.233 10.126 -17.835 1.00 68.38 85 THR A N 1
ATOM 689 C CA . THR A 1 85 ? 6.106 11.017 -17.530 1.00 68.38 85 THR A CA 1
ATOM 690 C C . THR A 1 85 ? 6.269 12.389 -18.188 1.00 68.38 85 THR A C 1
ATOM 692 O O . THR A 1 85 ? 5.304 12.928 -18.726 1.00 68.38 85 THR A O 1
ATOM 695 N N . THR A 1 86 ? 7.488 12.940 -18.214 1.00 67.69 86 THR A N 1
ATOM 696 C CA . THR A 1 86 ? 7.792 14.249 -18.827 1.00 67.69 86 THR A CA 1
ATOM 697 C C . THR A 1 86 ? 7.977 14.195 -20.346 1.00 67.69 86 THR A C 1
ATOM 699 O O . THR A 1 86 ? 8.086 15.235 -20.993 1.00 67.69 86 THR A O 1
ATOM 702 N N . GLY A 1 87 ? 8.011 12.997 -20.939 1.00 61.06 87 GLY A N 1
ATOM 703 C CA . GLY A 1 87 ? 8.292 12.813 -22.365 1.00 61.06 87 GLY A CA 1
ATOM 704 C C . GLY A 1 87 ? 9.763 13.030 -22.741 1.00 61.06 87 GLY A C 1
ATOM 705 O O . GLY A 1 87 ? 10.099 13.001 -23.925 1.00 61.06 87 GLY A O 1
ATOM 706 N N . GLU A 1 88 ? 10.657 13.200 -21.762 1.00 56.34 88 GLU A N 1
ATOM 707 C CA . GLU A 1 88 ? 12.100 13.373 -21.953 1.00 56.34 88 GLU A CA 1
ATOM 708 C C . GLU A 1 88 ? 12.805 12.031 -22.184 1.00 56.34 88 GLU A C 1
ATOM 710 O O . GLU A 1 88 ? 13.660 11.592 -21.412 1.00 56.34 88 GLU A O 1
ATOM 715 N N . THR A 1 89 ? 12.469 11.344 -23.274 1.00 51.22 89 THR A N 1
ATOM 716 C CA . THR A 1 89 ? 13.237 10.166 -23.681 1.00 51.22 89 THR A CA 1
ATOM 717 C C . THR A 1 89 ? 13.622 10.219 -25.151 1.00 51.22 89 THR A C 1
ATOM 719 O O . THR A 1 89 ? 12.856 10.616 -26.023 1.00 51.22 89 THR A O 1
ATOM 722 N N . THR A 1 90 ? 14.811 9.695 -25.443 1.00 47.25 90 THR A N 1
ATOM 723 C CA . THR A 1 90 ? 15.198 9.195 -26.770 1.00 47.25 90 THR A CA 1
ATOM 724 C C . THR A 1 90 ? 14.410 7.931 -27.166 1.00 47.25 90 THR A C 1
ATOM 726 O O . THR A 1 90 ? 14.724 7.294 -28.173 1.00 47.25 90 THR A O 1
ATOM 729 N N . ALA A 1 91 ? 13.381 7.535 -26.399 1.00 45.44 91 ALA A N 1
ATOM 730 C CA . ALA A 1 91 ? 12.496 6.436 -26.740 1.00 45.44 91 ALA A CA 1
ATOM 731 C C . ALA A 1 91 ? 11.525 6.908 -27.830 1.00 45.44 91 ALA A C 1
ATOM 733 O O . ALA A 1 91 ? 10.669 7.764 -27.631 1.00 45.44 91 ALA A O 1
ATOM 734 N N . SER A 1 92 ? 11.705 6.350 -29.025 1.00 39.16 92 SER A N 1
ATOM 735 C CA . SER A 1 92 ? 10.859 6.567 -30.194 1.00 39.16 92 SER A CA 1
ATOM 736 C C . SER A 1 92 ? 9.366 6.525 -29.857 1.00 39.16 92 SER A C 1
ATOM 738 O O . SER A 1 92 ? 8.950 5.576 -29.206 1.00 39.16 92 SER A O 1
ATOM 740 N N . ARG A 1 93 ? 8.612 7.509 -30.371 1.00 40.84 93 ARG A N 1
ATOM 741 C CA . ARG A 1 93 ? 7.236 7.555 -30.943 1.00 40.84 93 ARG A CA 1
ATOM 742 C C . ARG A 1 93 ? 6.155 6.481 -30.644 1.00 40.84 93 ARG A C 1
ATOM 744 O O . ARG A 1 93 ? 5.032 6.678 -31.092 1.00 40.84 93 ARG A O 1
ATOM 751 N N . SER A 1 94 ? 6.416 5.385 -29.940 1.00 42.91 94 SER A N 1
ATOM 752 C CA . SER A 1 94 ? 5.473 4.299 -29.641 1.00 42.91 94 SER A CA 1
ATOM 753 C C . SER A 1 94 ? 4.967 4.294 -28.198 1.00 42.91 94 SER A C 1
ATOM 755 O O . SER A 1 94 ? 3.976 3.628 -27.923 1.00 42.91 94 SER A O 1
ATOM 757 N N . CYS A 1 95 ? 5.579 5.054 -27.287 1.00 41.75 95 CYS A N 1
ATOM 758 C CA . CYS A 1 95 ? 4.926 5.416 -26.031 1.00 41.75 95 CYS A CA 1
ATOM 759 C C . CYS A 1 95 ? 4.117 6.685 -26.309 1.00 41.75 95 CYS A C 1
ATOM 761 O O . CYS A 1 95 ? 4.641 7.794 -26.215 1.00 41.75 95 CYS A O 1
ATOM 763 N N . GLN A 1 96 ? 2.874 6.536 -26.771 1.00 40.62 96 GLN A N 1
ATOM 764 C CA . GLN A 1 96 ? 1.970 7.681 -26.817 1.00 40.62 96 GLN A CA 1
ATOM 765 C C . GLN A 1 96 ? 1.854 8.264 -25.396 1.00 40.62 96 GLN A C 1
ATOM 767 O O . GLN A 1 96 ? 1.728 7.521 -24.428 1.00 40.62 96 GLN A O 1
ATOM 772 N N . SER A 1 97 ? 1.998 9.588 -25.323 1.00 40.34 97 SER A N 1
ATOM 773 C CA . SER A 1 97 ? 1.761 10.522 -24.210 1.00 40.34 97 SER A CA 1
ATOM 774 C C . SER A 1 97 ? 0.831 10.032 -23.079 1.00 40.34 97 SER A C 1
ATOM 776 O O . SER A 1 97 ? -0.107 9.281 -23.333 1.00 40.34 97 SER A O 1
ATOM 778 N N . PRO A 1 98 ? 1.035 10.544 -21.851 1.00 45.56 98 PRO A N 1
ATOM 779 C CA . PRO A 1 98 ? 1.263 9.731 -20.661 1.00 45.56 98 PRO A CA 1
ATOM 780 C C . PRO A 1 98 ? 0.162 8.686 -20.448 1.00 45.56 98 PRO A C 1
ATOM 782 O O . PRO A 1 98 ? -1.028 9.001 -20.457 1.00 45.56 98 PRO A O 1
ATOM 785 N N . ILE A 1 99 ? 0.550 7.445 -20.145 1.00 52.38 99 ILE A N 1
ATOM 786 C CA . ILE A 1 99 ? -0.382 6.535 -19.474 1.00 52.38 99 ILE A CA 1
ATOM 787 C C . ILE A 1 99 ? -0.760 7.253 -18.174 1.00 52.38 99 ILE A C 1
ATOM 789 O O . ILE A 1 99 ? 0.121 7.558 -17.375 1.00 52.38 99 ILE A O 1
ATOM 793 N N . SER A 1 100 ? -2.035 7.582 -17.969 1.00 52.72 100 SER A N 1
ATOM 794 C CA . SER A 1 100 ? -2.520 8.362 -16.814 1.00 52.72 100 SER A CA 1
ATOM 795 C C . SER A 1 100 ? -2.092 7.787 -15.454 1.00 52.72 100 SER A C 1
ATOM 797 O O . SER A 1 100 ? -2.069 8.498 -14.453 1.00 52.72 100 SER A O 1
ATOM 799 N N . GLN A 1 101 ? -1.699 6.513 -15.428 1.00 60.78 101 GLN A N 1
ATOM 800 C CA . GLN A 1 101 ? -1.152 5.820 -14.268 1.00 60.78 101 GLN A CA 1
ATOM 801 C C . GLN A 1 101 ? 0.320 6.167 -13.969 1.00 60.78 101 GLN A C 1
ATOM 803 O O . GLN A 1 101 ? 0.718 6.109 -12.809 1.00 60.78 101 GLN A O 1
ATOM 808 N N . LEU A 1 102 ? 1.130 6.572 -14.959 1.00 67.81 102 LEU A N 1
ATOM 809 C CA . LEU A 1 102 ? 2.566 6.845 -14.774 1.00 67.81 102 LEU A CA 1
ATOM 810 C C . LEU A 1 102 ? 2.829 7.996 -13.803 1.00 67.81 102 LEU A C 1
ATOM 812 O O . LEU A 1 102 ? 3.752 7.891 -13.001 1.00 67.81 102 LEU A O 1
ATOM 816 N N . GLN A 1 103 ? 1.994 9.041 -13.810 1.00 71.25 103 GLN A N 1
ATOM 817 C CA . GLN A 1 103 ? 2.106 10.121 -12.827 1.00 71.25 103 GLN A CA 1
ATOM 818 C C . GLN A 1 103 ? 1.879 9.592 -11.406 1.00 71.25 103 GLN A C 1
ATOM 820 O O . GLN A 1 103 ? 2.698 9.835 -10.527 1.00 71.25 103 GLN A O 1
ATOM 825 N N . GLY A 1 104 ? 0.828 8.791 -11.194 1.00 69.75 104 GLY A N 1
ATOM 826 C CA . GLY A 1 104 ? 0.555 8.176 -9.891 1.00 69.75 104 GLY A CA 1
ATOM 827 C C . GLY A 1 104 ? 1.662 7.219 -9.439 1.00 69.75 104 GLY A C 1
ATOM 828 O O . GLY A 1 104 ? 1.985 7.160 -8.255 1.00 69.75 104 GLY A O 1
ATOM 829 N N . VAL A 1 105 ? 2.295 6.510 -10.378 1.00 73.56 105 VAL A N 1
ATOM 830 C CA . VAL A 1 105 ? 3.477 5.681 -10.104 1.00 73.56 105 VAL A CA 1
ATOM 831 C C . VAL A 1 105 ? 4.690 6.541 -9.738 1.00 73.56 105 VAL A C 1
ATOM 833 O O . VAL A 1 105 ? 5.389 6.219 -8.779 1.00 73.56 105 VAL A O 1
ATOM 836 N N . SER A 1 106 ? 4.930 7.642 -10.449 1.00 75.12 106 SER A N 1
ATOM 837 C CA . SER A 1 106 ? 6.014 8.584 -10.151 1.00 75.12 106 SER A CA 1
ATOM 838 C C . SER A 1 106 ? 5.845 9.215 -8.766 1.00 75.12 106 SER A C 1
ATOM 840 O O . SER A 1 106 ? 6.791 9.248 -7.983 1.00 75.12 106 SER A O 1
ATOM 842 N N . ASP A 1 107 ? 4.640 9.679 -8.434 1.00 75.31 107 ASP A N 1
ATOM 843 C CA . ASP A 1 107 ? 4.327 10.273 -7.129 1.00 75.31 107 ASP A CA 1
ATOM 844 C C . ASP A 1 107 ? 4.532 9.258 -5.999 1.00 75.31 107 ASP A C 1
ATOM 846 O O . ASP A 1 107 ? 5.115 9.570 -4.958 1.00 75.31 107 ASP A O 1
ATOM 850 N N . TYR A 1 108 ? 4.131 8.010 -6.234 1.00 76.50 108 TYR A N 1
ATOM 851 C CA . TYR A 1 108 ? 4.345 6.911 -5.304 1.00 76.50 108 TYR A CA 1
ATOM 852 C C . TYR A 1 108 ? 5.830 6.609 -5.078 1.00 76.50 108 TYR A C 1
ATOM 854 O O . TYR A 1 108 ? 6.267 6.555 -3.927 1.00 76.50 108 TYR A O 1
ATOM 862 N N . LEU A 1 109 ? 6.632 6.474 -6.138 1.00 78.25 109 LEU A N 1
ATOM 863 C CA . LEU A 1 109 ? 8.074 6.228 -6.014 1.00 78.25 109 LEU A CA 1
ATOM 864 C C . LEU A 1 109 ? 8.789 7.383 -5.298 1.00 78.25 109 LEU A C 1
ATOM 866 O O . LEU A 1 109 ? 9.633 7.140 -4.432 1.00 78.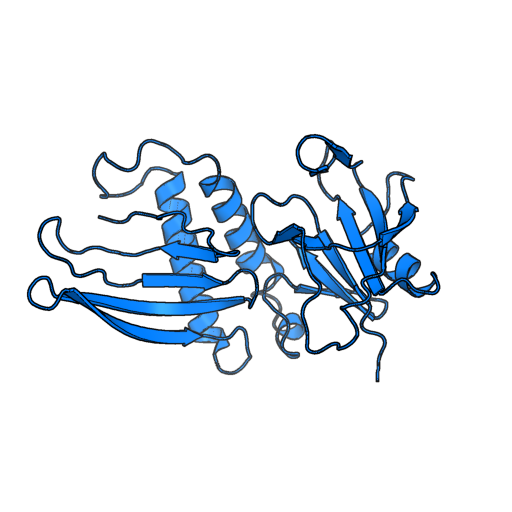25 109 LEU A O 1
ATOM 870 N N . ASN A 1 110 ? 8.406 8.629 -5.591 1.00 79.56 110 ASN A N 1
ATOM 871 C CA . ASN A 1 110 ? 8.892 9.808 -4.876 1.00 79.56 110 ASN A CA 1
ATOM 872 C C . ASN A 1 110 ? 8.536 9.763 -3.385 1.00 79.56 110 ASN A C 1
ATOM 874 O O . ASN A 1 110 ? 9.390 10.065 -2.552 1.00 79.56 110 ASN A O 1
ATOM 878 N N . SER A 1 111 ? 7.313 9.349 -3.032 1.00 73.69 111 SER A N 1
ATOM 879 C CA . SER A 1 111 ? 6.902 9.234 -1.628 1.00 73.69 111 SER A CA 1
ATOM 880 C C . SER A 1 111 ? 7.776 8.234 -0.864 1.00 73.69 111 SER A C 1
ATOM 882 O O . SER A 1 111 ? 8.297 8.564 0.198 1.00 73.69 111 SER A O 1
ATOM 884 N N . VAL A 1 112 ? 8.057 7.069 -1.460 1.00 74.50 112 VAL A N 1
ATOM 885 C CA . VAL A 1 112 ? 8.923 6.036 -0.873 1.00 74.50 112 VAL A CA 1
ATOM 886 C C . VAL A 1 112 ? 10.348 6.557 -0.641 1.00 74.50 112 VAL A C 1
ATOM 888 O O . VAL A 1 112 ? 10.928 6.330 0.426 1.00 74.50 112 VAL A O 1
ATOM 891 N N . LEU A 1 113 ? 10.915 7.276 -1.617 1.00 75.62 113 LEU A N 1
ATOM 892 C CA . LEU A 1 113 ? 12.261 7.855 -1.521 1.00 75.62 113 LEU A CA 1
ATOM 893 C C . LEU A 1 113 ? 12.360 8.945 -0.445 1.00 75.62 113 LEU A C 1
ATOM 895 O O . LEU A 1 113 ? 13.332 8.966 0.309 1.00 75.62 113 LEU A O 1
ATOM 899 N N . ILE A 1 114 ? 11.374 9.845 -0.373 1.00 65.75 114 ILE A N 1
ATOM 900 C CA . ILE A 1 114 ? 11.418 11.032 0.492 1.00 65.75 114 ILE A CA 1
ATOM 901 C C . ILE A 1 114 ? 11.106 10.687 1.950 1.00 65.75 114 ILE A C 1
ATOM 903 O O . ILE A 1 114 ? 11.791 11.198 2.836 1.00 65.75 114 ILE A O 1
ATOM 907 N N . SER A 1 115 ? 10.093 9.855 2.221 1.00 59.97 115 SER A N 1
ATOM 908 C CA . SER A 1 115 ? 9.592 9.660 3.589 1.00 59.97 115 SER A CA 1
ATOM 909 C C . SER A 1 115 ? 10.182 8.455 4.321 1.00 59.97 115 SER A C 1
ATOM 911 O O . SER A 1 115 ? 10.262 8.492 5.546 1.00 59.97 115 SER A O 1
ATOM 913 N N . ASN A 1 116 ? 10.594 7.401 3.604 1.00 59.78 116 ASN A N 1
ATOM 914 C CA . ASN A 1 116 ? 10.844 6.091 4.227 1.00 59.78 116 ASN A CA 1
ATOM 915 C C . ASN A 1 116 ? 12.292 5.603 4.069 1.00 59.78 116 ASN A C 1
ATOM 917 O O . ASN A 1 116 ? 12.832 4.977 4.976 1.00 59.78 116 ASN A O 1
ATOM 921 N N . LEU A 1 117 ? 12.961 5.933 2.959 1.00 61.84 117 LEU A N 1
ATOM 922 C CA . LEU A 1 117 ? 14.374 5.583 2.744 1.00 61.84 117 LEU A CA 1
ATOM 923 C C . LEU A 1 117 ? 15.362 6.584 3.366 1.00 61.84 117 LEU A C 1
ATOM 925 O O . LEU A 1 117 ? 16.543 6.268 3.501 1.00 61.84 117 LEU A O 1
ATOM 929 N N . SER A 1 118 ? 14.882 7.763 3.761 1.00 57.34 118 SER A N 1
ATOM 930 C CA . SER A 1 118 ? 15.630 8.801 4.480 1.00 57.34 118 SER A CA 1
ATOM 931 C C . SER A 1 118 ? 15.651 8.587 6.004 1.00 57.34 118 SER A C 1
ATOM 933 O O . SER A 1 118 ? 16.475 9.194 6.687 1.00 57.34 118 SER A O 1
ATOM 935 N N . ASN A 1 119 ? 14.792 7.703 6.536 1.00 54.12 119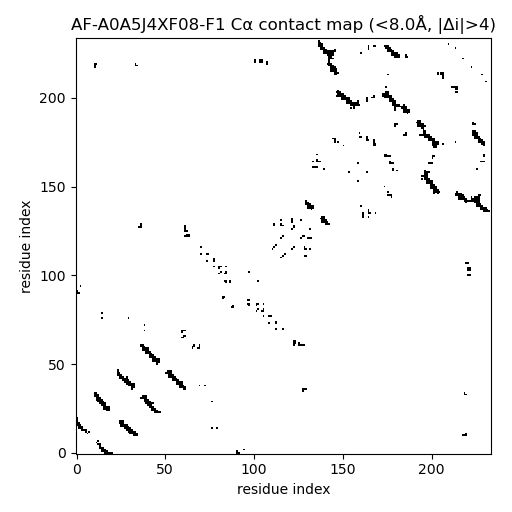 ASN A N 1
ATOM 936 C CA . ASN A 1 119 ? 14.726 7.347 7.954 1.00 54.12 119 ASN A CA 1
ATOM 937 C C . ASN A 1 119 ? 15.131 5.870 8.177 1.00 54.12 119 ASN A C 1
ATOM 939 O O . ASN A 1 119 ? 14.322 4.965 7.974 1.00 54.12 119 ASN A O 1
ATOM 943 N N . PRO A 1 120 ? 16.370 5.580 8.610 1.00 51.72 120 PRO A N 1
ATOM 944 C CA . PRO A 1 120 ? 16.842 4.205 8.787 1.00 51.72 120 PRO A CA 1
ATOM 945 C C . PRO A 1 120 ? 16.114 3.427 9.900 1.00 51.72 120 PRO A C 1
ATOM 947 O O . PRO A 1 120 ? 16.084 2.201 9.855 1.00 51.72 120 PRO A O 1
ATOM 950 N N . ALA A 1 121 ? 15.461 4.102 10.856 1.00 50.09 121 ALA A N 1
ATOM 951 C CA . ALA A 1 121 ? 14.742 3.442 11.953 1.00 50.09 121 ALA A CA 1
ATOM 952 C C . ALA A 1 121 ? 13.467 2.698 11.500 1.00 50.09 121 ALA A C 1
ATOM 954 O O . ALA A 1 121 ? 13.023 1.775 12.178 1.00 50.09 121 ALA A O 1
ATOM 955 N N . SER A 1 122 ? 12.891 3.055 10.345 1.00 49.59 122 SER A N 1
ATOM 956 C CA . SER A 1 122 ? 11.795 2.299 9.715 1.00 49.59 122 SER A CA 1
ATOM 957 C C . SER A 1 122 ? 12.265 1.029 8.999 1.00 49.59 122 SER A C 1
ATOM 959 O O . SER A 1 122 ? 11.433 0.214 8.629 1.00 49.59 122 SER A O 1
ATOM 961 N N . LEU A 1 123 ? 13.574 0.837 8.814 1.00 51.44 123 LEU A N 1
ATOM 962 C CA . LEU A 1 123 ? 14.152 -0.266 8.034 1.00 51.44 123 LEU A CA 1
ATOM 963 C C . LEU A 1 123 ? 14.888 -1.297 8.909 1.00 51.44 123 LEU A C 1
ATOM 965 O O . LEU A 1 123 ? 15.191 -2.394 8.444 1.00 51.44 123 LEU A O 1
ATOM 969 N N . ASP A 1 124 ? 15.105 -0.988 10.190 1.00 47.72 124 ASP A N 1
ATOM 970 C CA . ASP A 1 124 ? 15.783 -1.840 11.183 1.00 47.72 124 ASP A CA 1
ATOM 971 C C . ASP A 1 124 ? 14.888 -2.972 11.750 1.00 47.72 124 ASP A C 1
ATOM 973 O O . ASP A 1 124 ? 15.118 -3.510 12.827 1.00 47.72 124 ASP A O 1
ATOM 977 N N . GLY A 1 125 ? 13.817 -3.340 11.038 1.00 54.56 125 GLY A N 1
ATOM 978 C CA . GLY A 1 125 ? 12.812 -4.294 11.528 1.00 54.56 125 GLY A CA 1
ATOM 979 C C . GLY A 1 125 ? 12.119 -5.137 10.459 1.00 54.56 125 GLY A C 1
ATOM 980 O O . GLY A 1 125 ? 11.076 -5.718 10.742 1.00 54.56 125 GLY A O 1
ATOM 981 N N . GLY A 1 126 ? 12.651 -5.186 9.232 1.00 63.28 126 GLY A N 1
ATOM 982 C CA . GLY A 1 126 ? 12.062 -5.972 8.138 1.00 63.28 126 GLY A CA 1
ATOM 983 C C . GLY A 1 126 ? 10.778 -5.384 7.537 1.00 63.28 126 GLY A C 1
ATOM 984 O O . GLY A 1 126 ? 10.047 -6.101 6.856 1.00 63.28 126 GLY A O 1
ATOM 985 N N . LEU A 1 127 ? 10.497 -4.100 7.785 1.00 71.81 127 LEU A N 1
ATOM 986 C CA . LEU A 1 127 ? 9.375 -3.389 7.172 1.00 71.81 127 LEU A CA 1
ATOM 987 C C . LEU A 1 127 ? 9.666 -3.055 5.705 1.00 71.81 127 LEU A C 1
ATOM 989 O O . LEU A 1 127 ? 10.796 -2.748 5.318 1.00 71.81 127 LEU A O 1
ATOM 993 N N . ARG A 1 128 ? 8.617 -3.072 4.886 1.00 73.62 128 ARG A N 1
ATOM 994 C CA . ARG A 1 128 ? 8.655 -2.669 3.479 1.00 73.62 128 ARG A CA 1
ATOM 995 C C . ARG A 1 128 ? 8.725 -1.142 3.362 1.00 73.62 128 ARG A C 1
ATOM 997 O O . ARG A 1 128 ? 8.263 -0.430 4.248 1.00 73.62 128 ARG A O 1
ATOM 1004 N N . PRO A 1 129 ? 9.202 -0.592 2.234 1.00 70.75 129 PRO A N 1
ATOM 1005 C CA . PRO A 1 129 ? 9.316 0.857 2.074 1.00 70.75 129 PRO A CA 1
ATOM 1006 C C . PRO A 1 129 ? 7.988 1.615 2.010 1.00 70.75 129 PRO A C 1
ATOM 1008 O O . PRO A 1 129 ? 8.015 2.836 1.992 1.00 70.75 129 PRO A O 1
ATOM 1011 N N . THR A 1 130 ? 6.842 0.939 1.921 1.00 75.12 130 THR A N 1
ATOM 1012 C CA . THR A 1 130 ? 5.503 1.541 2.053 1.00 75.12 130 THR A CA 1
ATOM 1013 C C . THR A 1 130 ? 4.963 1.474 3.471 1.00 75.12 130 THR A C 1
ATOM 1015 O O . THR A 1 130 ? 3.895 2.023 3.742 1.00 75.12 130 THR A O 1
ATOM 1018 N N . GLU A 1 131 ? 5.673 0.792 4.366 1.00 81.19 131 GLU A N 1
ATOM 1019 C CA . GLU A 1 131 ? 5.233 0.531 5.719 1.00 81.19 131 GLU A CA 1
ATOM 1020 C C . GLU A 1 131 ? 5.818 1.525 6.714 1.00 81.19 131 GLU A C 1
ATOM 1022 O O . GLU A 1 131 ? 6.985 1.909 6.649 1.00 81.19 131 GLU A O 1
ATOM 1027 N N . LEU A 1 132 ? 4.994 1.902 7.685 1.00 80.69 132 LEU A N 1
ATOM 1028 C CA . LEU A 1 132 ? 5.389 2.746 8.799 1.00 80.69 132 LEU A CA 1
ATOM 1029 C C . LEU A 1 132 ? 4.819 2.173 10.092 1.00 80.69 132 LEU A C 1
ATOM 1031 O O . LEU A 1 132 ? 3.605 1.988 10.225 1.00 80.69 132 LEU A O 1
ATOM 1035 N N . LYS A 1 133 ? 5.696 1.940 11.070 1.00 83.12 133 LYS A N 1
ATOM 1036 C CA . LYS A 1 133 ? 5.289 1.596 12.433 1.00 83.12 133 LYS A CA 1
ATOM 1037 C C . LYS A 1 133 ? 4.644 2.817 13.087 1.00 83.12 133 LYS A C 1
ATOM 1039 O O . LYS A 1 133 ? 5.278 3.862 13.218 1.00 83.12 133 LYS A O 1
ATOM 1044 N N . LEU A 1 134 ? 3.385 2.681 13.488 1.00 83.50 134 LEU A N 1
ATOM 1045 C CA . LEU A 1 134 ? 2.646 3.727 14.184 1.00 83.50 134 LEU A CA 1
ATOM 1046 C C . LEU A 1 134 ? 2.806 3.586 15.706 1.00 83.50 134 LEU A C 1
ATOM 1048 O O . LEU A 1 134 ? 2.926 2.465 16.216 1.00 83.50 134 LEU A O 1
ATOM 1052 N N . PRO A 1 135 ? 2.752 4.701 16.456 1.00 71.38 135 PRO A N 1
ATOM 1053 C CA . PRO A 1 135 ? 2.457 4.656 17.885 1.00 71.38 135 PRO A CA 1
ATOM 1054 C C . PRO A 1 135 ? 1.130 3.904 18.107 1.00 71.38 135 PRO A C 1
ATOM 1056 O O . PRO A 1 135 ? 0.172 4.159 17.382 1.00 71.38 135 PRO A O 1
ATOM 1059 N N . GLY A 1 136 ? 1.080 2.968 19.060 1.00 70.25 136 GLY A N 1
ATOM 1060 C CA . GLY A 1 136 ? -0.099 2.106 19.286 1.00 70.25 136 GLY A CA 1
ATOM 1061 C C . GLY A 1 136 ? -0.004 0.701 18.678 1.00 70.25 136 GLY A C 1
ATOM 1062 O O . GLY A 1 136 ? -1.002 0.007 18.560 1.00 70.25 136 GLY A O 1
ATOM 1063 N N . GLY A 1 137 ? 1.190 0.264 18.260 1.00 81.81 137 GLY A N 1
ATOM 1064 C CA . GLY A 1 137 ? 1.394 -1.138 17.886 1.00 81.81 137 GLY A CA 1
ATOM 1065 C C . GLY A 1 137 ? 0.701 -1.536 16.582 1.00 81.81 137 GLY A C 1
ATOM 1066 O O . GLY A 1 137 ? 0.263 -2.674 16.454 1.00 81.81 137 GLY A O 1
ATOM 1067 N N . CYS A 1 138 ? 0.629 -0.634 15.599 1.00 89.06 138 CYS A N 1
ATOM 1068 C CA . CYS A 1 138 ? 0.255 -0.985 14.228 1.00 89.06 138 CYS A CA 1
ATOM 1069 C C . CYS A 1 138 ? 1.414 -0.788 13.256 1.00 89.06 138 CYS A C 1
ATOM 1071 O O . CYS A 1 138 ? 2.287 0.059 13.456 1.00 89.06 138 CYS A O 1
ATOM 1073 N N . ILE A 1 139 ? 1.357 -1.509 12.142 1.00 88.81 139 ILE A N 1
ATOM 1074 C CA . ILE A 1 139 ? 2.098 -1.174 10.929 1.00 88.81 139 ILE A CA 1
ATOM 1075 C C . ILE A 1 139 ? 1.082 -0.640 9.923 1.00 88.81 139 ILE A C 1
ATOM 1077 O O . ILE A 1 139 ? 0.160 -1.352 9.529 1.00 88.81 139 ILE A O 1
ATOM 1081 N N . SER A 1 140 ? 1.239 0.623 9.543 1.00 89.88 140 SER A N 1
ATOM 1082 C CA . SER A 1 140 ? 0.514 1.234 8.428 1.00 89.88 140 SER A CA 1
ATOM 1083 C C . SER A 1 140 ? 1.220 0.952 7.112 1.00 89.88 140 SER A C 1
ATOM 1085 O O . SER A 1 140 ? 2.426 0.731 7.103 1.00 89.88 140 SER A O 1
ATOM 1087 N N . GLU A 1 141 ? 0.476 0.969 6.017 1.00 87.88 141 GLU A N 1
ATOM 1088 C CA . GLU A 1 141 ? 0.950 0.748 4.664 1.00 87.88 141 GLU A CA 1
ATOM 1089 C C . GLU A 1 141 ? 0.241 1.693 3.688 1.00 87.88 141 GLU A C 1
ATOM 1091 O O . GLU A 1 141 ? -0.993 1.721 3.605 1.00 87.88 141 GLU A O 1
ATOM 1096 N N . SER A 1 142 ? 1.022 2.476 2.946 1.00 86.50 142 SER A N 1
ATOM 1097 C CA . SER A 1 142 ? 0.503 3.439 1.975 1.00 86.50 142 SER A CA 1
ATOM 1098 C C . SER A 1 142 ? 0.089 2.783 0.655 1.00 86.50 142 SER A C 1
ATOM 1100 O O . SER A 1 142 ? 0.692 1.817 0.194 1.00 86.50 142 SER A O 1
ATOM 1102 N N . SER A 1 143 ? -0.915 3.369 0.000 1.00 85.00 143 SER A N 1
ATOM 1103 C CA . SER A 1 143 ? -1.460 2.913 -1.287 1.00 85.00 143 SER A CA 1
ATOM 1104 C C . SER A 1 143 ? -2.043 1.499 -1.252 1.00 85.00 143 SER A C 1
ATOM 1106 O O . SER A 1 143 ? -1.855 0.724 -2.185 1.00 85.00 143 SER A O 1
ATOM 1108 N N . VAL A 1 144 ? -2.756 1.134 -0.187 1.00 87.88 144 VAL A N 1
ATOM 1109 C CA . VAL A 1 144 ? -3.348 -0.202 -0.026 1.00 87.88 144 VAL A CA 1
ATOM 1110 C C . VAL A 1 144 ? -4.745 -0.115 0.546 1.00 87.88 144 VAL A C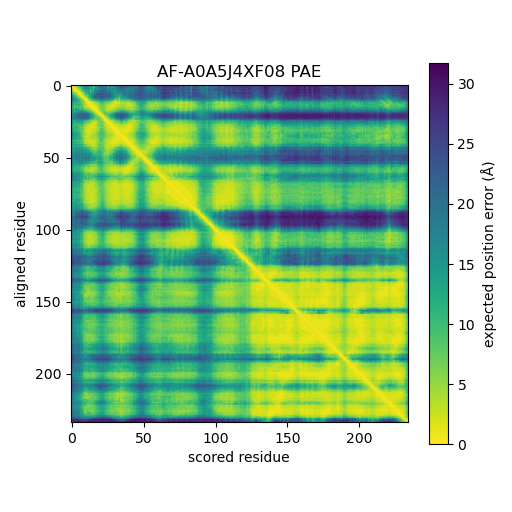 1
ATOM 1112 O O . VAL A 1 144 ? -5.003 0.691 1.438 1.00 87.88 144 VAL A O 1
ATOM 1115 N N . ASN A 1 145 ? -5.629 -0.986 0.067 1.00 91.06 145 ASN A N 1
ATOM 1116 C CA . ASN A 1 145 ? -6.969 -1.184 0.601 1.00 91.06 145 ASN A CA 1
ATOM 1117 C C . ASN A 1 145 ? -7.129 -2.626 1.096 1.00 91.06 145 ASN A C 1
ATOM 1119 O O . ASN A 1 145 ? -7.444 -3.520 0.306 1.00 91.06 145 ASN A O 1
ATOM 1123 N N . TYR A 1 146 ? -6.887 -2.846 2.391 1.00 93.19 146 TYR A N 1
ATOM 1124 C CA . TYR A 1 146 ? -7.039 -4.160 3.012 1.00 93.19 146 TYR A CA 1
ATOM 1125 C C . TYR A 1 146 ? -8.483 -4.672 2.932 1.00 93.19 146 TYR A C 1
ATOM 1127 O O . TYR A 1 146 ? -9.459 -3.932 3.124 1.00 93.19 146 TYR A O 1
ATOM 1135 N N . GLU A 1 147 ? -8.602 -5.968 2.654 1.00 92.62 147 GLU A N 1
ATOM 1136 C CA . GLU A 1 147 ? -9.857 -6.717 2.689 1.00 92.62 147 GLU A CA 1
ATOM 1137 C C . GLU A 1 147 ? -10.370 -6.875 4.129 1.00 92.62 147 GLU A C 1
ATOM 1139 O O . GLU A 1 147 ? -9.759 -6.397 5.088 1.00 92.62 147 GLU A O 1
ATOM 1144 N N . GLY A 1 148 ? -11.505 -7.550 4.284 1.00 93.00 148 GLY A N 1
ATOM 1145 C CA . GLY A 1 148 ? -12.043 -7.935 5.585 1.00 93.00 148 GLY A CA 1
ATOM 1146 C C . GLY A 1 148 ? -13.454 -7.429 5.842 1.00 93.00 148 GLY A C 1
ATOM 1147 O O . GLY A 1 148 ? -13.962 -6.523 5.171 1.00 93.00 148 GLY A O 1
ATOM 1148 N N . THR A 1 149 ? -14.073 -8.029 6.851 1.00 95.31 149 THR A N 1
ATOM 1149 C CA . THR A 1 149 ? -15.406 -7.676 7.334 1.00 95.31 149 THR A CA 1
ATOM 1150 C C . THR A 1 149 ? -15.319 -6.383 8.128 1.00 95.31 149 THR A C 1
ATOM 1152 O O . THR A 1 149 ? -14.564 -6.305 9.095 1.00 95.31 149 THR A O 1
ATOM 1155 N N . VAL A 1 150 ? -16.084 -5.361 7.734 1.00 95.81 150 VAL A N 1
ATOM 1156 C CA . VAL A 1 150 ? -16.152 -4.092 8.473 1.00 95.81 150 VAL A CA 1
ATOM 1157 C C . VAL A 1 150 ? -16.867 -4.322 9.802 1.00 95.81 150 VAL A C 1
ATOM 1159 O O . VAL A 1 150 ? -18.038 -4.688 9.824 1.00 95.81 150 VAL A O 1
ATOM 1162 N N . LEU A 1 151 ? -16.155 -4.085 10.901 1.00 96.81 151 LEU A N 1
ATOM 1163 C CA . LEU A 1 151 ? -16.692 -4.128 12.259 1.00 96.81 151 LEU A CA 1
ATOM 1164 C C . LEU A 1 151 ? -17.261 -2.769 12.663 1.00 96.81 151 LEU A C 1
ATOM 1166 O O . LEU A 1 151 ? -18.310 -2.689 13.297 1.00 96.81 151 LEU A O 1
ATOM 1170 N N . GLN A 1 152 ? -16.566 -1.692 12.291 1.00 95.94 152 GLN A N 1
ATOM 1171 C CA . GLN A 1 152 ? -16.974 -0.333 12.619 1.00 95.94 152 GLN A CA 1
ATOM 1172 C C . GLN A 1 152 ? -16.451 0.673 11.594 1.00 95.94 152 GLN A C 1
ATOM 1174 O O . GLN A 1 152 ? -15.310 0.598 11.145 1.00 95.94 152 GLN A O 1
ATOM 1179 N N . SER A 1 153 ? -17.283 1.665 11.285 1.00 94.56 153 SER A N 1
ATOM 1180 C CA . SER A 1 153 ? -16.944 2.793 10.422 1.00 94.56 153 SER A CA 1
ATOM 11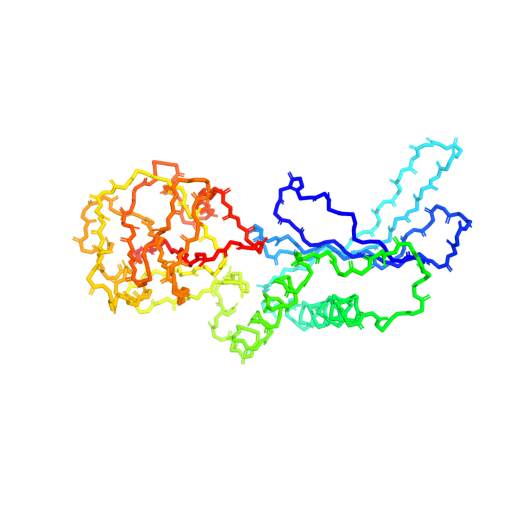81 C C . SER A 1 153 ? -16.851 4.081 11.237 1.00 94.56 153 SER A C 1
ATOM 1183 O O . SER A 1 153 ? -17.837 4.530 11.819 1.00 94.56 153 SER A O 1
ATOM 1185 N N . ILE A 1 154 ? -15.683 4.722 11.242 1.00 92.62 154 ILE A N 1
ATOM 1186 C CA . ILE A 1 154 ? -15.475 6.053 11.822 1.00 92.62 154 ILE A CA 1
ATOM 1187 C C . ILE A 1 154 ? -15.495 7.068 10.685 1.00 92.62 154 ILE A C 1
ATOM 1189 O O . ILE A 1 154 ? -14.816 6.905 9.670 1.00 92.62 154 ILE A O 1
ATOM 1193 N N . ARG A 1 155 ? -16.344 8.090 10.817 1.00 89.19 155 ARG A N 1
ATOM 1194 C CA . ARG A 1 155 ? -16.682 9.041 9.739 1.00 89.19 155 ARG A CA 1
ATOM 1195 C C . ARG A 1 155 ? -16.663 10.500 10.185 1.00 89.19 155 ARG A C 1
ATOM 1197 O O . ARG A 1 155 ? -17.106 11.376 9.455 1.00 89.19 155 ARG A O 1
ATOM 1204 N N . THR A 1 156 ? -16.148 10.772 11.379 1.00 74.94 156 THR A N 1
ATOM 1205 C CA . THR A 1 156 ? -16.208 12.088 12.035 1.00 74.94 156 THR A CA 1
ATOM 1206 C C . THR A 1 156 ? -15.273 13.140 11.417 1.00 74.94 156 THR A C 1
ATOM 1208 O O . THR A 1 156 ? -15.226 14.271 11.895 1.00 74.94 156 THR A O 1
ATOM 1211 N N . GLY A 1 157 ? -14.575 12.811 10.321 1.00 66.38 157 GLY A N 1
ATOM 1212 C CA . GLY A 1 157 ? -13.976 13.785 9.402 1.00 66.38 157 GLY A CA 1
ATOM 1213 C C . GLY A 1 157 ? -12.665 14.424 9.862 1.00 66.38 157 GLY A C 1
ATOM 1214 O O . GLY A 1 157 ? -12.274 15.445 9.305 1.00 66.38 157 GLY A O 1
ATOM 1215 N N . LYS A 1 158 ? -11.982 13.854 10.862 1.00 69.81 158 LYS A N 1
ATOM 1216 C CA . LYS A 1 158 ? -10.644 14.283 11.324 1.00 69.81 158 LYS A CA 1
ATOM 1217 C C . LYS A 1 158 ? -9.772 13.128 11.819 1.00 69.81 158 LYS A C 1
ATOM 1219 O O . LYS A 1 158 ? -8.789 13.359 12.512 1.00 69.81 158 LYS A O 1
ATOM 1224 N N . THR A 1 159 ? -10.145 11.893 11.511 1.00 83.56 159 THR A N 1
ATOM 1225 C CA . THR A 1 159 ? -9.376 10.725 11.929 1.00 83.56 159 THR A CA 1
ATOM 1226 C C . THR A 1 159 ? -8.042 10.737 11.186 1.00 83.56 159 THR A C 1
ATOM 1228 O O . THR A 1 159 ? -8.020 10.895 9.967 1.00 83.56 159 THR A O 1
ATOM 1231 N N . SER A 1 160 ? -6.934 10.602 11.903 1.00 90.81 160 SER A N 1
ATOM 1232 C CA . SER A 1 160 ? -5.620 10.293 11.338 1.00 90.81 160 SER A CA 1
ATOM 1233 C C . SER A 1 160 ? -5.427 8.778 11.241 1.00 90.81 160 SER A C 1
ATOM 1235 O O . SER A 1 160 ? -6.133 8.014 11.897 1.00 90.81 160 SER A O 1
ATOM 1237 N N . GLN A 1 161 ? -4.428 8.308 10.490 1.00 91.00 161 GLN A N 1
ATOM 1238 C CA . GLN A 1 161 ? -4.063 6.882 10.510 1.00 91.00 161 GLN A CA 1
ATOM 1239 C C . GLN A 1 161 ? -3.735 6.352 11.923 1.00 91.00 161 GLN A C 1
ATOM 1241 O O . GLN A 1 161 ? -4.035 5.202 12.235 1.00 91.00 161 GLN A O 1
ATOM 1246 N N . GLY A 1 162 ? -3.173 7.197 12.800 1.00 91.12 162 GLY A N 1
ATOM 1247 C CA . GLY A 1 162 ? -2.902 6.847 14.198 1.00 91.12 162 GLY A CA 1
ATOM 1248 C C . GLY A 1 162 ? -4.184 6.643 15.002 1.00 91.12 162 GLY A C 1
ATOM 1249 O O . GLY A 1 162 ? -4.297 5.670 15.741 1.00 91.12 162 GLY A O 1
ATOM 1250 N N . ASP A 1 163 ? -5.191 7.488 14.779 1.00 93.19 163 ASP A N 1
ATOM 1251 C CA . ASP A 1 163 ? -6.501 7.335 15.418 1.00 93.19 163 ASP A CA 1
ATOM 1252 C C . ASP A 1 163 ? -7.213 6.055 14.948 1.00 93.19 163 ASP A C 1
ATOM 1254 O O . ASP A 1 163 ? -7.908 5.412 15.730 1.00 93.19 163 ASP A O 1
ATOM 1258 N N . CYS A 1 164 ? -7.014 5.645 13.688 1.00 94.38 164 CYS A N 1
ATOM 1259 C CA . CYS A 1 164 ? -7.530 4.371 13.170 1.00 94.38 164 CYS A CA 1
ATOM 1260 C C . CYS A 1 164 ? -6.882 3.179 13.872 1.00 94.38 164 CYS A C 1
ATOM 1262 O O . CYS A 1 164 ? -7.574 2.234 14.240 1.00 94.38 164 CYS A O 1
ATOM 1264 N N . CYS A 1 165 ? -5.563 3.244 14.065 1.00 94.12 165 CYS A N 1
ATOM 1265 C CA . CYS A 1 165 ? -4.817 2.231 14.797 1.00 94.12 165 CYS A CA 1
ATOM 1266 C C . CYS A 1 165 ? -5.319 2.106 16.240 1.00 94.12 165 CYS A C 1
ATOM 1268 O O . CYS A 1 165 ? -5.732 1.021 16.639 1.00 94.12 165 CYS A O 1
ATOM 1270 N N . ALA A 1 166 ? -5.373 3.217 16.981 1.00 92.94 166 ALA A N 1
ATOM 1271 C CA . ALA A 1 166 ? -5.837 3.228 18.368 1.00 92.94 166 ALA A CA 1
ATOM 1272 C C . ALA A 1 166 ? -7.290 2.738 18.502 1.00 92.94 166 ALA A C 1
ATOM 1274 O O . ALA A 1 166 ? -7.632 2.014 19.435 1.00 92.94 166 A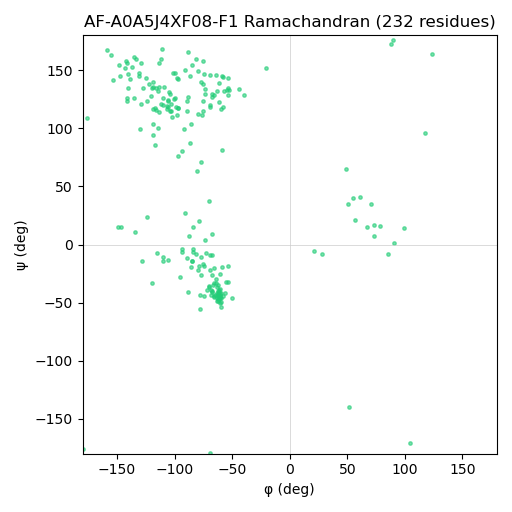LA A O 1
ATOM 1275 N N . ALA A 1 167 ? -8.157 3.095 17.550 1.00 93.50 167 ALA A N 1
ATOM 1276 C CA . ALA A 1 167 ? -9.534 2.619 17.546 1.00 93.50 167 ALA A CA 1
ATOM 1277 C C . ALA A 1 167 ? -9.643 1.120 17.216 1.00 93.50 167 ALA A C 1
ATOM 1279 O O . ALA A 1 167 ? -10.495 0.443 17.784 1.00 93.50 167 ALA A O 1
ATOM 1280 N N . CYS A 1 168 ? -8.786 0.596 16.332 1.00 93.75 168 CYS A N 1
AT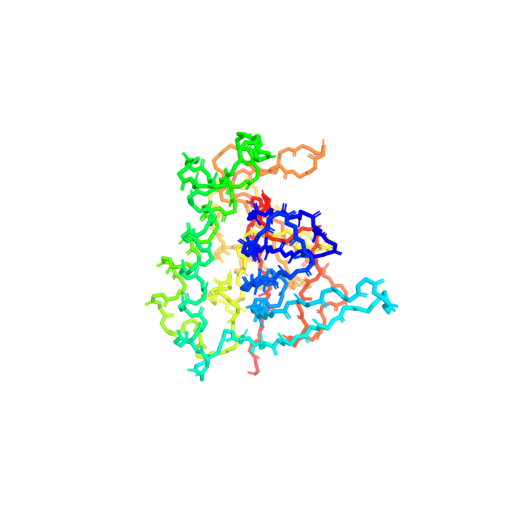OM 1281 C CA . CYS A 1 168 ? -8.708 -0.839 16.057 1.00 93.75 168 CYS A CA 1
ATOM 1282 C C . CYS A 1 168 ? -8.211 -1.609 17.286 1.00 93.75 168 CYS A C 1
ATOM 1284 O O . CYS A 1 168 ? -8.823 -2.593 17.675 1.00 93.75 168 CYS A O 1
ATOM 1286 N N . GLU A 1 169 ? -7.169 -1.116 17.955 1.00 92.06 169 GLU A N 1
ATOM 1287 C CA . GLU A 1 169 ? -6.661 -1.680 19.211 1.00 92.06 169 GLU A CA 1
ATOM 1288 C C . GLU A 1 169 ? -7.747 -1.761 20.299 1.00 92.06 169 GLU A C 1
ATOM 1290 O O . GLU A 1 169 ? -7.866 -2.768 20.995 1.00 92.06 169 GLU A O 1
ATOM 1295 N N . ALA A 1 170 ? -8.580 -0.727 20.421 1.00 92.75 170 ALA A N 1
ATOM 1296 C CA . ALA A 1 170 ? -9.666 -0.695 21.397 1.00 92.75 170 ALA A CA 1
ATOM 1297 C C . ALA A 1 170 ? -10.881 -1.567 21.016 1.00 92.75 170 ALA A C 1
ATOM 1299 O O . ALA A 1 170 ? -11.726 -1.848 21.872 1.00 92.75 170 ALA A O 1
ATOM 1300 N N . LEU A 1 171 ? -11.008 -1.975 19.750 1.00 93.44 171 LEU A N 1
ATOM 1301 C CA . LEU A 1 171 ? -12.158 -2.717 19.244 1.00 93.44 171 LEU A CA 1
ATOM 1302 C C . LEU A 1 171 ? -11.861 -4.217 19.198 1.00 93.44 171 LEU A C 1
ATOM 1304 O O . LEU A 1 171 ? -11.101 -4.696 18.359 1.00 93.44 171 LEU A O 1
ATOM 1308 N N . SER A 1 172 ? -12.533 -4.980 20.063 1.00 93.25 172 SER A N 1
ATOM 1309 C CA . SER A 1 172 ? -12.406 -6.440 20.082 1.00 93.25 172 SER A CA 1
ATOM 1310 C C . SER A 1 172 ? -12.670 -7.046 18.699 1.00 93.25 172 SER A C 1
ATOM 1312 O O . SER A 1 172 ? -13.682 -6.757 18.059 1.00 93.25 172 SER A O 1
ATOM 1314 N N . GLY A 1 173 ? -11.736 -7.881 18.242 1.00 92.44 173 GLY A N 1
ATOM 1315 C CA . GLY A 1 173 ? -11.791 -8.529 16.935 1.00 92.44 173 GLY A CA 1
ATOM 1316 C C . GLY A 1 173 ? -11.227 -7.698 15.781 1.00 92.44 173 GLY A C 1
ATOM 1317 O O . GLY A 1 173 ? -11.053 -8.245 14.699 1.00 92.44 173 GLY A O 1
ATOM 1318 N N . CYS A 1 174 ? -10.885 -6.421 15.955 1.00 94.38 174 CYS A N 1
ATOM 1319 C CA . CYS A 1 174 ? -10.216 -5.683 14.887 1.00 94.38 174 CYS A CA 1
ATOM 1320 C C . CYS A 1 174 ? -8.757 -6.139 14.745 1.00 94.38 174 CYS A C 1
ATOM 1322 O O . CYS A 1 174 ? -8.015 -6.188 15.724 1.00 94.38 174 CYS A O 1
ATOM 1324 N N . ASN A 1 175 ? -8.336 -6.471 13.523 1.00 93.12 175 ASN A N 1
ATOM 1325 C CA . ASN A 1 175 ? -6.938 -6.807 13.220 1.00 93.12 175 ASN A CA 1
ATOM 1326 C C . ASN A 1 175 ? -6.364 -6.018 12.032 1.00 93.12 175 ASN A C 1
ATOM 1328 O O . ASN A 1 175 ? -5.143 -5.937 11.879 1.00 93.12 175 ASN A O 1
ATOM 1332 N N . VAL A 1 176 ? -7.221 -5.370 11.243 1.00 95.25 176 VAL A N 1
ATOM 1333 C CA . VAL A 1 176 ? -6.839 -4.495 10.133 1.00 95.25 176 VAL A CA 1
ATOM 1334 C C . VAL A 1 176 ? -7.752 -3.274 10.049 1.00 95.25 176 VAL A C 1
ATOM 1336 O O . VAL A 1 176 ? -8.901 -3.297 10.482 1.00 95.25 176 VAL A O 1
ATOM 1339 N N . TRP A 1 177 ? -7.263 -2.194 9.453 1.00 95.81 177 TRP A N 1
ATOM 1340 C CA . TRP A 1 177 ? -8.041 -0.983 9.205 1.00 95.81 177 TRP A CA 1
ATOM 1341 C C . TRP A 1 177 ? -7.689 -0.360 7.855 1.00 95.81 177 TRP A C 1
ATOM 1343 O O . TRP A 1 177 ? -6.609 -0.585 7.309 1.00 95.81 177 TRP A O 1
ATOM 1353 N N . VAL A 1 178 ? -8.610 0.439 7.317 1.00 95.44 178 VAL A N 1
ATOM 1354 C CA . VAL A 1 178 ? -8.427 1.232 6.092 1.00 95.44 178 VAL A CA 1
ATOM 1355 C C . VAL A 1 178 ? -8.780 2.682 6.385 1.00 95.44 178 VAL A C 1
ATOM 1357 O O . VAL A 1 178 ? -9.812 2.944 6.995 1.00 95.44 178 VAL A O 1
ATOM 1360 N N . TRP A 1 179 ? -7.951 3.618 5.934 1.00 95.75 179 TRP A N 1
ATOM 1361 C CA . TRP A 1 179 ? -8.092 5.058 6.123 1.00 95.75 179 TRP A CA 1
ATOM 1362 C C . TRP A 1 179 ? -7.920 5.812 4.803 1.00 95.75 179 TRP A C 1
ATOM 1364 O O . TRP A 1 179 ? -7.145 5.417 3.929 1.00 95.75 179 TRP A O 1
ATOM 1374 N N . CYS A 1 180 ? -8.632 6.929 4.671 1.00 92.38 180 CYS A N 1
ATOM 1375 C CA . CYS A 1 180 ? -8.554 7.793 3.503 1.00 92.38 180 CYS A CA 1
ATOM 1376 C C . CYS A 1 180 ? -7.947 9.158 3.838 1.00 92.38 180 CYS A C 1
ATOM 1378 O O . CYS A 1 180 ? -8.576 9.971 4.516 1.00 92.38 180 CYS A O 1
ATOM 1380 N N . ALA A 1 181 ? -6.763 9.440 3.293 1.00 87.44 181 ALA A N 1
ATOM 1381 C CA . ALA A 1 181 ? -6.113 10.747 3.410 1.00 87.44 181 ALA A CA 1
ATOM 1382 C C . ALA A 1 181 ? -6.573 11.754 2.340 1.00 87.44 181 ALA A C 1
ATOM 1384 O O . ALA A 1 181 ? -6.346 12.954 2.484 1.00 87.44 181 ALA A O 1
ATOM 1385 N N . SER A 1 182 ? -7.163 11.274 1.239 1.00 84.50 182 SER A N 1
ATOM 1386 C CA . SER A 1 182 ? -7.409 12.091 0.051 1.00 84.50 182 SER A CA 1
ATOM 1387 C C . SER A 1 182 ? -8.451 13.177 0.292 1.00 84.50 182 SER A C 1
ATOM 1389 O O . SER A 1 182 ? -9.588 12.911 0.692 1.00 84.50 182 SER A O 1
ATOM 1391 N N . PHE A 1 183 ? -8.068 14.412 -0.034 1.00 76.44 183 PHE A N 1
ATOM 1392 C CA . PHE A 1 183 ? -8.988 15.537 -0.097 1.00 76.44 183 PHE A CA 1
ATOM 1393 C C . PHE A 1 183 ? -10.060 15.260 -1.162 1.00 76.44 183 PHE A C 1
ATOM 1395 O O . PHE A 1 183 ? -9.736 14.984 -2.314 1.00 76.44 183 PHE A O 1
ATOM 1402 N N . GLY A 1 184 ? -11.334 15.282 -0.765 1.00 80.62 184 GLY A N 1
ATOM 1403 C CA . GLY A 1 184 ? -12.453 14.860 -1.622 1.00 80.62 184 GLY A CA 1
ATOM 1404 C C . GLY A 1 184 ? -12.829 13.376 -1.515 1.00 80.62 184 GLY A C 1
ATOM 1405 O O . GLY A 1 184 ? -13.778 12.951 -2.168 1.00 80.62 184 GLY A O 1
ATOM 1406 N N . GLY A 1 185 ? -12.149 12.612 -0.655 1.00 86.38 185 GLY A N 1
ATOM 1407 C CA . GLY A 1 185 ? -12.428 11.202 -0.402 1.00 86.38 185 GLY A CA 1
ATOM 1408 C C . GLY A 1 185 ? -11.702 10.242 -1.347 1.00 86.38 185 GLY A C 1
ATOM 1409 O O . GLY A 1 185 ? -11.040 10.634 -2.306 1.00 86.38 185 GLY A O 1
ATOM 1410 N N . CYS A 1 186 ? -11.821 8.955 -1.046 1.00 88.56 186 CYS A N 1
ATOM 1411 C CA . CYS A 1 186 ? -11.128 7.867 -1.717 1.00 88.56 186 CYS A CA 1
ATOM 1412 C C . CYS A 1 186 ? -12.133 7.052 -2.521 1.00 88.56 186 CYS A C 1
ATOM 1414 O O . CYS A 1 186 ? -13.143 6.593 -1.991 1.00 88.56 186 CYS A O 1
ATOM 1416 N N . LYS A 1 187 ? -11.885 6.861 -3.814 1.00 82.50 187 LYS A N 1
ATOM 1417 C CA . LYS A 1 187 ? -12.782 6.054 -4.648 1.00 82.50 187 LYS A CA 1
ATOM 1418 C C . LYS A 1 187 ? -12.617 4.571 -4.328 1.00 82.50 187 LYS A C 1
ATOM 1420 O O . LYS A 1 187 ? -11.492 4.077 -4.263 1.00 82.50 187 LYS A O 1
ATOM 1425 N N . TYR A 1 188 ? -13.735 3.871 -4.166 1.00 68.88 188 TYR A N 1
ATOM 1426 C CA . TYR A 1 188 ? -13.776 2.423 -3.975 1.00 68.88 188 TYR A CA 1
ATOM 1427 C C . TYR A 1 188 ? -14.528 1.766 -5.138 1.00 68.88 188 TYR A C 1
ATOM 1429 O O . TYR A 1 188 ? -15.738 1.558 -5.065 1.00 68.88 188 TYR A O 1
ATOM 1437 N N . GLY A 1 189 ? -13.816 1.483 -6.236 1.00 65.31 189 GLY A N 1
ATOM 1438 C CA . GLY A 1 189 ? -14.445 1.004 -7.474 1.00 65.31 189 GLY A CA 1
ATOM 1439 C C . GLY A 1 189 ? -15.609 1.908 -7.908 1.00 65.31 189 GLY A C 1
ATOM 1440 O O . GLY A 1 189 ? -15.537 3.129 -7.750 1.00 65.31 189 GLY A O 1
ATOM 1441 N N . ASP A 1 190 ? -16.697 1.301 -8.382 1.00 60.69 190 ASP A N 1
ATOM 1442 C CA . ASP A 1 190 ? -17.937 2.005 -8.749 1.00 60.69 190 ASP A CA 1
ATOM 1443 C C . ASP A 1 190 ? -18.875 2.264 -7.551 1.00 60.69 190 ASP A C 1
ATOM 1445 O O . ASP A 1 190 ? -19.895 2.939 -7.681 1.00 60.69 190 ASP A O 1
ATOM 1449 N N . ASN A 1 191 ? -18.532 1.768 -6.358 1.00 60.72 191 ASN A N 1
ATOM 1450 C CA . ASN A 1 191 ? -19.413 1.721 -5.183 1.00 60.72 191 ASN A CA 1
ATOM 1451 C C . ASN A 1 191 ? -19.436 3.024 -4.358 1.00 60.72 191 ASN A C 1
ATOM 1453 O O . ASN A 1 191 ? -19.907 3.040 -3.220 1.00 60.72 191 ASN A O 1
ATOM 1457 N N . GLY A 1 192 ? -18.943 4.127 -4.924 1.00 72.44 192 GLY A N 1
ATOM 1458 C CA . GLY A 1 192 ? -18.998 5.459 -4.327 1.00 72.44 192 GLY A CA 1
ATOM 1459 C C . GLY A 1 192 ? -17.677 5.961 -3.741 1.00 72.44 192 GLY A C 1
ATOM 1460 O O . GLY A 1 192 ? -16.593 5.414 -3.964 1.00 72.44 192 GLY A O 1
ATOM 1461 N N . VAL A 1 193 ? -17.776 7.082 -3.024 1.00 82.38 193 VAL A N 1
ATOM 1462 C CA . VAL A 1 193 ? -16.632 7.798 -2.450 1.00 82.38 193 VAL A CA 1
ATOM 1463 C C . VAL A 1 193 ? -16.558 7.508 -0.958 1.00 82.38 193 VAL A C 1
ATOM 1465 O O . VAL A 1 193 ? -17.429 7.906 -0.184 1.00 82.38 193 VAL A O 1
ATOM 1468 N N . PHE A 1 194 ? -15.490 6.831 -0.553 1.00 86.69 194 PHE A N 1
ATOM 1469 C CA . PHE A 1 194 ? -15.121 6.689 0.841 1.00 86.69 194 PHE A CA 1
ATOM 1470 C C . PHE A 1 194 ? -14.728 8.071 1.390 1.00 86.69 194 PHE A C 1
ATOM 1472 O O . PHE A 1 194 ? -13.911 8.762 0.778 1.00 86.69 194 PHE A O 1
ATOM 1479 N N . PRO A 1 195 ? -15.290 8.519 2.519 1.00 87.56 195 PRO A N 1
ATOM 1480 C CA . PRO A 1 195 ? -15.136 9.900 2.950 1.00 87.56 195 PRO A CA 1
ATOM 1481 C C . PRO A 1 195 ? -13.710 10.222 3.390 1.00 87.56 195 PRO A C 1
ATOM 1483 O O . PRO A 1 195 ? -13.016 9.402 3.994 1.00 87.56 195 PRO A O 1
ATOM 1486 N N . MET A 1 196 ? -13.305 11.462 3.112 1.00 89.38 196 MET A N 1
ATOM 1487 C CA . MET A 1 196 ? -12.045 12.030 3.585 1.00 89.38 196 MET A CA 1
ATOM 1488 C C . MET A 1 196 ? -11.935 11.875 5.105 1.00 89.38 196 MET A C 1
ATOM 1490 O O . MET A 1 196 ? -12.881 12.174 5.837 1.00 89.38 196 MET A O 1
ATOM 1494 N N . TYR A 1 197 ? -10.776 11.409 5.565 1.00 91.12 197 TYR A N 1
ATOM 1495 C CA . TYR A 1 197 ? -10.470 11.153 6.972 1.00 91.12 197 TYR A CA 1
ATOM 1496 C C . TYR A 1 197 ? -11.435 10.186 7.665 1.00 91.12 197 TYR A C 1
ATOM 1498 O O . TYR A 1 197 ? -11.550 10.200 8.888 1.00 91.12 197 TYR A O 1
ATOM 1506 N N . GLY A 1 198 ? -12.147 9.352 6.904 1.00 92.50 198 GLY A N 1
ATOM 1507 C CA . GLY A 1 198 ? -12.862 8.206 7.448 1.00 92.50 198 GLY A CA 1
ATOM 1508 C C . GLY A 1 198 ? -11.924 7.022 7.666 1.00 92.50 198 GLY A C 1
ATOM 1509 O O . GLY A 1 198 ? -10.873 6.925 7.026 1.00 92.50 198 GLY A O 1
ATOM 1510 N N . CYS A 1 199 ? -12.328 6.083 8.516 1.00 93.62 199 CYS A N 1
ATOM 1511 C CA . CYS A 1 199 ? -11.715 4.765 8.557 1.00 93.62 199 CYS A CA 1
ATOM 1512 C C . CYS A 1 199 ? -12.714 3.638 8.777 1.00 93.62 199 CYS A C 1
ATOM 1514 O O . CYS A 1 199 ? -13.726 3.811 9.456 1.00 93.62 199 CYS A O 1
ATOM 1516 N N . ASP A 1 200 ? -12.426 2.490 8.179 1.00 95.50 200 ASP A N 1
ATOM 1517 C CA . ASP A 1 200 ? -13.097 1.235 8.493 1.00 95.50 200 ASP A CA 1
ATOM 1518 C C . ASP A 1 200 ? -12.161 0.360 9.305 1.00 95.50 200 ASP A C 1
ATOM 1520 O O . ASP A 1 200 ? -11.051 0.056 8.867 1.00 95.50 200 ASP A O 1
ATOM 1524 N N . LEU A 1 201 ? -12.641 -0.044 10.474 1.00 96.06 201 LEU A N 1
ATOM 1525 C CA . LEU A 1 201 ? -12.037 -1.039 11.344 1.00 96.06 201 LEU A CA 1
ATOM 1526 C C . LEU A 1 201 ? -12.580 -2.399 10.920 1.00 96.06 201 LEU A C 1
ATOM 1528 O O . LEU A 1 201 ? -13.799 -2.564 10.797 1.00 96.06 201 LEU A O 1
ATOM 1532 N N . LYS A 1 202 ? -11.696 -3.352 10.641 1.00 96.25 202 LYS A N 1
ATOM 1533 C CA . LYS A 1 202 ? -12.047 -4.602 9.972 1.00 96.25 202 LYS A CA 1
ATOM 1534 C C . LYS A 1 202 ? -11.444 -5.822 10.670 1.00 96.25 202 LYS A C 1
ATOM 1536 O O . LYS A 1 202 ? -10.449 -5.729 11.391 1.00 96.25 202 LYS A O 1
ATOM 1541 N N . HIS A 1 203 ? -12.049 -6.973 10.392 1.00 94.75 203 HIS A N 1
ATOM 1542 C CA . HIS A 1 203 ? -11.502 -8.289 10.703 1.00 94.75 203 HIS A CA 1
ATOM 1543 C C . HIS A 1 203 ? -11.171 -9.065 9.423 1.00 94.75 203 HIS A C 1
ATOM 1545 O O . HIS A 1 203 ? -11.987 -9.118 8.499 1.00 94.75 203 HIS A O 1
ATOM 1551 N N . GLN A 1 204 ? -10.004 -9.702 9.387 1.00 93.50 204 GLN A N 1
ATOM 1552 C CA . GLN A 1 204 ? -9.639 -10.729 8.411 1.00 93.50 204 GLN A CA 1
ATOM 1553 C C . GLN A 1 204 ? -9.360 -12.054 9.122 1.00 93.50 204 GLN A C 1
ATOM 1555 O O . GLN A 1 204 ? -8.372 -12.148 9.848 1.00 93.50 204 GLN A O 1
ATOM 1560 N N . ASP A 1 205 ? -10.157 -13.086 8.835 1.00 88.81 205 ASP A N 1
ATOM 1561 C CA . ASP A 1 205 ? -9.971 -14.425 9.419 1.00 88.81 205 ASP A CA 1
ATOM 1562 C C . ASP A 1 205 ? -8.638 -15.067 9.002 1.00 88.81 205 ASP A C 1
ATOM 1564 O O . ASP A 1 205 ? -8.059 -15.842 9.752 1.00 88.81 205 ASP A O 1
ATOM 1568 N N . ASN A 1 206 ? -8.134 -14.735 7.806 1.00 81.81 206 ASN A N 1
ATOM 1569 C CA . ASN A 1 206 ? -6.887 -15.289 7.264 1.00 81.81 206 ASN A CA 1
ATOM 1570 C C . ASN A 1 206 ? -5.629 -14.552 7.750 1.00 81.81 206 ASN A C 1
ATOM 1572 O O . ASN A 1 206 ? -4.519 -14.980 7.450 1.00 81.81 206 ASN A O 1
ATOM 1576 N N . TYR A 1 207 ? -5.782 -13.441 8.475 1.00 83.31 207 TYR A N 1
ATOM 1577 C CA . TYR A 1 207 ? -4.661 -12.702 9.049 1.00 83.31 207 TYR A CA 1
ATOM 1578 C C . TYR A 1 207 ? -4.477 -13.115 10.514 1.00 83.31 207 TYR A C 1
ATOM 1580 O O . TYR A 1 207 ? -4.884 -12.418 11.446 1.00 83.31 207 TYR A O 1
ATOM 1588 N N . THR A 1 208 ? -3.898 -14.302 10.695 1.00 71.06 208 THR A N 1
ATOM 1589 C CA . THR A 1 208 ? -3.633 -14.914 12.011 1.00 71.06 208 THR A CA 1
ATOM 1590 C C . THR A 1 208 ? -2.152 -14.964 12.367 1.00 71.06 208 THR A C 1
ATOM 1592 O O . THR A 1 208 ? -1.815 -15.225 13.518 1.00 71.06 208 THR A O 1
ATOM 1595 N N . ASP A 1 209 ? -1.268 -14.747 11.391 1.00 68.75 209 ASP A N 1
ATOM 1596 C CA . ASP A 1 209 ? 0.183 -14.760 11.563 1.00 68.75 209 ASP A CA 1
ATOM 1597 C C . ASP A 1 209 ? 0.780 -13.434 11.083 1.00 68.75 209 ASP A C 1
ATOM 1599 O O . ASP A 1 209 ? 0.625 -13.037 9.929 1.00 68.75 209 ASP A O 1
ATOM 1603 N N . MET A 1 210 ? 1.509 -12.778 11.984 1.00 64.50 210 MET A N 1
ATOM 1604 C CA . MET A 1 210 ? 2.250 -11.541 11.748 1.00 64.50 210 MET A CA 1
ATOM 1605 C C . MET A 1 210 ? 3.309 -11.651 10.639 1.00 64.50 210 MET A C 1
ATOM 1607 O O . MET A 1 210 ? 3.752 -10.625 10.118 1.00 64.50 210 MET A O 1
ATOM 1611 N N . SER A 1 211 ? 3.725 -12.871 10.284 1.00 65.06 211 SER A N 1
ATOM 1612 C CA . SER A 1 211 ? 4.630 -13.144 9.165 1.00 65.06 211 SER A CA 1
ATOM 1613 C C . SER A 1 211 ? 3.956 -13.009 7.791 1.00 65.06 211 SER A C 1
ATOM 1615 O O . SER A 1 211 ? 4.645 -12.850 6.780 1.00 65.06 211 SER A O 1
ATOM 1617 N N . GLN A 1 212 ? 2.619 -13.039 7.743 1.00 71.44 212 GLN A N 1
ATOM 1618 C CA . GLN A 1 212 ? 1.826 -12.928 6.524 1.00 71.44 212 GLN A CA 1
ATOM 1619 C C . GLN A 1 212 ? 1.334 -11.496 6.323 1.00 71.44 212 GLN A C 1
ATOM 1621 O O . GLN A 1 212 ? 0.981 -10.787 7.264 1.00 71.44 212 GLN A O 1
ATOM 1626 N N . LEU A 1 213 ? 1.293 -11.050 5.070 1.00 79.81 213 LEU A N 1
ATOM 1627 C CA . LEU A 1 213 ? 0.683 -9.768 4.747 1.00 79.81 213 LEU A CA 1
ATOM 1628 C C . LEU A 1 213 ? -0.843 -9.903 4.746 1.00 79.81 213 LEU A C 1
ATOM 1630 O O . LEU A 1 213 ? -1.353 -10.888 4.209 1.00 79.81 213 LEU A O 1
ATOM 1634 N N . PRO A 1 214 ? -1.583 -8.911 5.274 1.00 89.00 214 PRO A N 1
ATOM 1635 C CA . PRO A 1 214 ? -3.029 -8.887 5.123 1.00 89.00 214 PRO A CA 1
ATOM 1636 C C . PRO A 1 214 ? -3.434 -8.895 3.651 1.00 89.00 214 PRO A C 1
ATOM 1638 O O . PRO A 1 214 ? -2.789 -8.245 2.814 1.00 89.00 214 PRO A O 1
ATOM 1641 N N . LEU A 1 215 ? -4.540 -9.576 3.353 1.00 89.75 215 LEU A N 1
ATOM 1642 C CA . LEU A 1 215 ? -5.140 -9.571 2.023 1.00 89.75 215 LEU A CA 1
ATOM 1643 C C . LEU A 1 215 ? -5.620 -8.160 1.674 1.00 89.75 215 LEU A C 1
ATOM 1645 O O . LEU A 1 215 ? -6.055 -7.394 2.542 1.00 89.75 215 LEU A O 1
ATOM 1649 N N . ALA A 1 216 ? -5.532 -7.803 0.396 1.00 88.56 216 ALA A N 1
ATOM 1650 C CA . ALA A 1 216 ? -5.868 -6.473 -0.088 1.00 88.56 216 ALA A CA 1
ATOM 1651 C C . ALA A 1 216 ? -6.602 -6.549 -1.425 1.00 88.56 216 ALA A C 1
ATOM 1653 O O . ALA A 1 216 ? -6.123 -7.196 -2.353 1.00 88.56 216 ALA A O 1
ATOM 1654 N N . TYR A 1 217 ? -7.689 -5.780 -1.550 1.00 86.19 217 TYR A N 1
ATOM 1655 C CA . TYR A 1 217 ? -8.382 -5.613 -2.826 1.00 86.19 217 TYR A CA 1
ATOM 1656 C C . TYR A 1 217 ? -7.453 -4.979 -3.862 1.00 86.19 217 TYR A C 1
ATOM 1658 O O . TYR A 1 217 ? -7.492 -5.331 -5.035 1.00 86.19 217 TYR A O 1
ATOM 1666 N N . ASN A 1 218 ? -6.638 -4.013 -3.422 1.00 83.38 218 ASN A N 1
ATOM 1667 C CA . ASN A 1 218 ? -5.649 -3.333 -4.250 1.00 83.38 218 ASN A CA 1
ATOM 1668 C C . ASN A 1 218 ? -4.428 -2.940 -3.412 1.00 83.38 218 ASN A C 1
ATOM 1670 O O . ASN A 1 218 ? -4.577 -2.551 -2.247 1.00 83.38 218 ASN A O 1
ATOM 1674 N N . ARG A 1 219 ? -3.242 -2.994 -4.027 1.00 83.31 219 ARG A N 1
ATOM 1675 C CA . ARG A 1 219 ? -1.956 -2.621 -3.435 1.00 83.31 219 ARG A CA 1
ATOM 1676 C C . ARG A 1 219 ? -1.088 -1.907 -4.475 1.00 83.31 219 ARG A C 1
ATOM 1678 O O . ARG A 1 219 ? -0.856 -2.428 -5.561 1.00 83.31 219 ARG A O 1
ATOM 1685 N N . GLY A 1 220 ? -0.609 -0.718 -4.137 1.00 73.94 220 GLY A N 1
ATOM 1686 C CA . GLY A 1 220 ? 0.105 0.181 -5.037 1.00 73.94 220 GLY A CA 1
ATOM 1687 C C . GLY A 1 220 ? -0.799 1.159 -5.803 1.00 73.94 220 GLY A C 1
ATOM 1688 O O . GLY A 1 220 ? -2.027 1.124 -5.673 1.00 73.94 220 GLY A O 1
ATOM 1689 N N . PRO A 1 221 ? -0.212 2.069 -6.596 1.00 70.62 221 PRO A N 1
ATOM 1690 C CA . PRO A 1 221 ? -0.957 3.070 -7.359 1.00 70.62 221 PRO A CA 1
ATOM 1691 C C . PRO A 1 221 ? -1.960 2.437 -8.336 1.00 70.62 221 PRO A C 1
ATOM 1693 O O . PRO A 1 221 ? -1.660 1.388 -8.903 1.00 70.62 221 PRO A O 1
ATOM 1696 N N . PRO A 1 222 ? -3.131 3.061 -8.571 1.00 72.44 222 PRO A N 1
ATOM 1697 C CA . PRO A 1 222 ? -3.595 4.351 -8.049 1.00 72.44 222 PRO A CA 1
ATOM 1698 C C . PRO A 1 222 ? -4.392 4.237 -6.732 1.00 72.44 222 PRO A C 1
ATOM 1700 O O . PRO A 1 222 ? -5.264 5.065 -6.475 1.00 72.44 222 PRO A O 1
ATOM 1703 N N . THR A 1 223 ? -4.155 3.208 -5.908 1.00 82.88 223 THR A N 1
ATOM 1704 C CA . THR A 1 223 ? -4.934 2.968 -4.681 1.00 82.88 223 THR A CA 1
ATOM 1705 C C . THR A 1 223 ? -4.823 4.157 -3.717 1.00 82.88 223 THR A C 1
ATOM 1707 O O . THR A 1 223 ? -3.738 4.416 -3.204 1.00 82.88 223 THR A O 1
ATOM 1710 N N . PRO A 1 224 ? -5.923 4.869 -3.409 1.00 86.06 224 PRO A N 1
ATOM 1711 C CA . PRO A 1 224 ? -5.873 6.120 -2.642 1.00 86.06 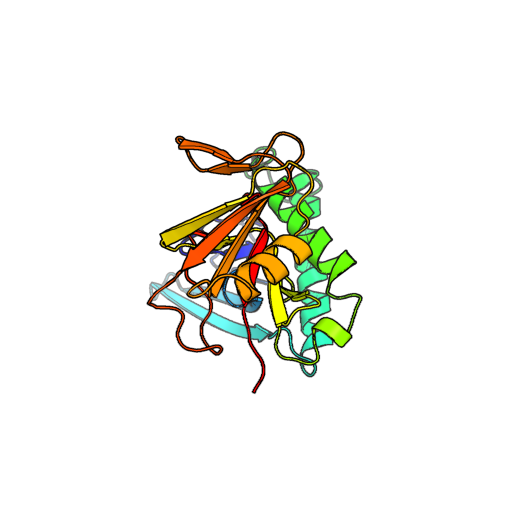224 PRO A CA 1
ATOM 1712 C C . PRO A 1 224 ? -5.922 5.913 -1.119 1.00 86.06 224 PRO A C 1
ATOM 1714 O O . PRO A 1 224 ? -6.081 6.864 -0.358 1.00 86.06 224 PRO A O 1
ATOM 1717 N N . PHE A 1 225 ? -5.846 4.665 -0.666 1.00 91.25 225 PHE A N 1
ATOM 1718 C CA . PHE A 1 225 ? -6.025 4.297 0.731 1.00 91.25 225 PHE A CA 1
ATOM 1719 C C . PHE A 1 225 ? -4.684 4.089 1.425 1.00 91.25 225 PHE A C 1
ATOM 1721 O O . PHE A 1 225 ? -3.730 3.589 0.831 1.00 91.25 225 PHE A O 1
ATOM 1728 N N . THR A 1 226 ? -4.642 4.414 2.709 1.00 92.19 226 THR A N 1
ATOM 1729 C CA . THR A 1 226 ? -3.642 3.871 3.625 1.00 92.19 226 THR A CA 1
ATOM 1730 C C . THR A 1 226 ? -4.347 2.824 4.460 1.00 92.19 226 THR A C 1
ATOM 1732 O O . THR A 1 226 ? -5.401 3.098 5.029 1.00 92.19 226 THR A O 1
ATOM 1735 N N . SER A 1 227 ? -3.781 1.634 4.549 1.00 94.38 227 SER A N 1
ATOM 1736 C CA . SER A 1 227 ? -4.294 0.600 5.444 1.00 94.38 227 SER A CA 1
ATOM 1737 C C . SER A 1 227 ? -3.321 0.369 6.582 1.00 94.38 227 SER A C 1
ATOM 1739 O O . SER A 1 227 ? -2.186 0.830 6.538 1.00 94.38 227 SER A O 1
ATOM 1741 N N . GLY A 1 228 ? -3.730 -0.359 7.606 1.00 93.62 228 GLY A N 1
ATOM 1742 C CA . GLY A 1 228 ? -2.782 -0.845 8.588 1.00 93.62 228 GLY A CA 1
ATOM 1743 C C . GLY A 1 228 ? -3.272 -2.081 9.293 1.00 93.62 228 GLY A C 1
ATOM 1744 O O . GLY A 1 228 ? -4.444 -2.446 9.227 1.00 93.62 228 GLY A O 1
ATOM 1745 N N . ARG A 1 229 ? -2.321 -2.756 9.919 1.00 92.06 229 ARG A N 1
ATOM 1746 C CA . ARG A 1 229 ? -2.542 -3.982 10.671 1.00 92.06 229 ARG A CA 1
ATOM 1747 C C . ARG A 1 229 ? -2.075 -3.783 12.091 1.00 92.06 229 ARG A C 1
ATOM 1749 O O . ARG A 1 229 ? -1.030 -3.167 12.322 1.00 92.06 229 ARG A O 1
ATOM 1756 N N . TYR A 1 230 ? -2.868 -4.285 13.019 1.00 87.12 230 TYR A N 1
ATOM 1757 C CA . TYR A 1 230 ? -2.476 -4.332 14.412 1.00 87.12 230 TYR A CA 1
ATOM 1758 C C . TYR A 1 230 ? -1.451 -5.448 14.601 1.00 87.12 230 TYR A C 1
ATOM 1760 O O . TYR A 1 230 ? -1.569 -6.511 13.989 1.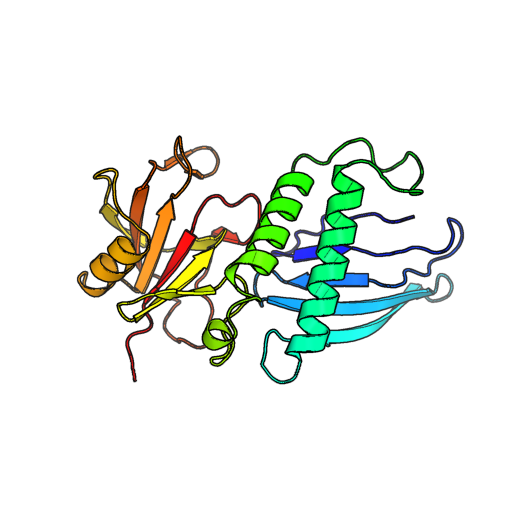00 87.12 230 TYR A O 1
ATOM 1768 N N . ILE A 1 231 ? -0.412 -5.177 15.386 1.00 81.50 231 ILE A N 1
ATOM 1769 C CA . ILE A 1 231 ? 0.763 -6.044 15.516 1.00 81.50 231 ILE A CA 1
ATOM 1770 C C . ILE A 1 231 ? 1.044 -6.458 16.952 1.00 81.50 231 ILE A C 1
ATOM 1772 O O . ILE A 1 231 ? 2.204 -6.707 17.265 1.00 81.50 231 ILE A O 1
ATOM 1776 N N . ASN A 1 232 ? 0.020 -6.438 17.814 1.00 66.44 232 ASN A N 1
ATOM 1777 C CA . ASN A 1 232 ? 0.201 -6.378 19.260 1.00 66.44 232 ASN A CA 1
ATOM 1778 C C . ASN A 1 232 ? 1.359 -7.232 19.775 1.00 66.44 232 ASN A C 1
ATOM 1780 O O . ASN A 1 232 ? 1.479 -8.408 19.428 1.00 66.44 232 ASN A O 1
ATOM 1784 N N . GLY A 1 233 ? 2.208 -6.567 20.559 1.00 48.03 233 GLY A N 1
ATOM 1785 C CA . GLY A 1 233 ? 3.541 -7.018 20.919 1.00 48.03 233 GLY A CA 1
ATOM 1786 C C . GLY A 1 233 ? 3.571 -8.415 21.526 1.00 48.03 233 GLY A C 1
ATOM 1787 O O . GLY A 1 233 ? 2.682 -8.794 22.283 1.00 48.03 233 GLY A O 1
ATOM 1788 N N . THR A 1 234 ? 4.632 -9.139 21.175 1.00 37.28 234 THR A N 1
ATOM 1789 C CA . THR A 1 234 ? 5.202 -10.248 21.956 1.00 37.28 234 THR A CA 1
ATOM 1790 C C . THR A 1 234 ? 5.072 -10.054 23.460 1.00 37.28 234 THR A C 1
ATOM 1792 O O . THR A 1 234 ? 5.394 -8.925 23.906 1.00 37.28 234 THR A O 1
#

Foldseek 3Di:
DWDFPPPPVDAKTWIWDDPDPDAAKTAFIWIQHLFQRKIKTFIWGQDPVVSDIDTDIDIAALAPVRLVVSLVSLVVSLVVLVCLQVVVDPPDDPSPHDPPQSVQQNVVSVCLNPPQSVDCVNRHPRDRSQWDQAPQQKIKGPLFAFDFDFPDKFAPQAADPNNQSNVLSVDPQFFKKKFAQDDVAFDDPPPDGHDHGMMTGGHDPPPPDPVDDGHTPDGGPPRRMMMMGHRPDD

Solvent-accessible surface area (backbone atoms only — not comparable to full-atom values): 12894 Å² total; per-residue (Å²): 83,62,62,67,70,86,66,61,85,71,36,47,50,48,45,39,41,23,92,51,99,75,64,62,46,40,36,68,32,38,34,38,32,55,78,77,43,31,36,41,34,31,39,37,41,49,37,84,92,72,78,42,75,49,74,53,73,47,80,38,48,54,32,80,88,39,34,71,63,37,52,53,50,50,52,52,50,39,52,54,42,43,30,59,55,73,63,69,54,97,54,67,90,75,74,67,78,63,59,81,59,46,55,44,45,34,54,49,45,49,47,34,55,66,70,39,71,72,38,66,81,55,33,78,73,74,35,39,62,54,40,43,80,43,80,72,46,22,42,33,31,58,24,18,39,54,54,56,52,75,77,45,76,48,69,90,57,71,51,47,73,54,53,49,36,48,50,24,73,74,34,89,76,39,44,34,30,32,31,18,81,33,86,90,23,21,74,49,82,92,81,44,69,43,51,37,20,18,31,39,29,13,32,46,90,86,61,78,50,91,91,56,79,71,62,53,83,40,50,36,70,83,37,56,24,33,17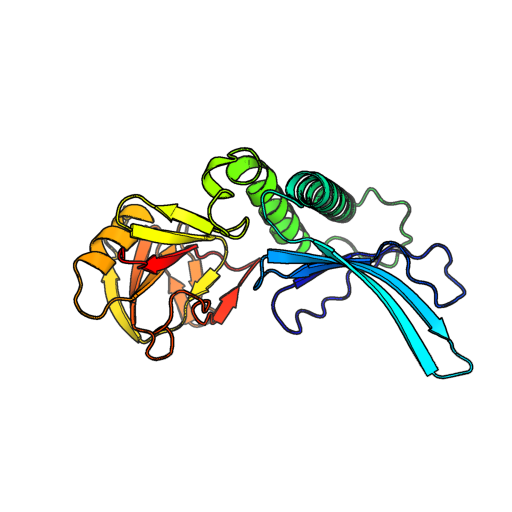,32,32,61,56,72,74,132